Protein AF-A0A9R0SXD9-F1 (afdb_monomer)

Sequence (196 aa):
MTGTAKTEEKEFLKMFKMPVIEVPTNLPNIRVDLPIQAFATLRGKWQYVREEVEYMFQLGRPVLVGTTSVESSEYLSDLLKSRNIPHNVLNARPKYAAREAEIIAQAGRKHAITISTNMAGRGTDIILGGNPKMLAKEIVEDNVLPFLSHDTPDVETEGESTSHKGLSKIKLGPSSLALLAKAAIMEGEIHYYGVN

Structure (mmCIF, N/CA/C/O backbone):
data_AF-A0A9R0SXD9-F1
#
_entry.id   AF-A0A9R0SXD9-F1
#
loop_
_atom_site.group_PDB
_atom_site.id
_atom_site.type_symbol
_atom_site.label_atom_id
_atom_site.label_alt_id
_atom_site.label_comp_id
_atom_site.label_asym_id
_atom_site.label_entity_id
_atom_site.label_seq_id
_atom_site.pdbx_PDB_ins_code
_atom_site.Cartn_x
_atom_site.Cartn_y
_atom_site.Cartn_z
_atom_site.occupancy
_atom_site.B_iso_or_equiv
_atom_site.auth_seq_id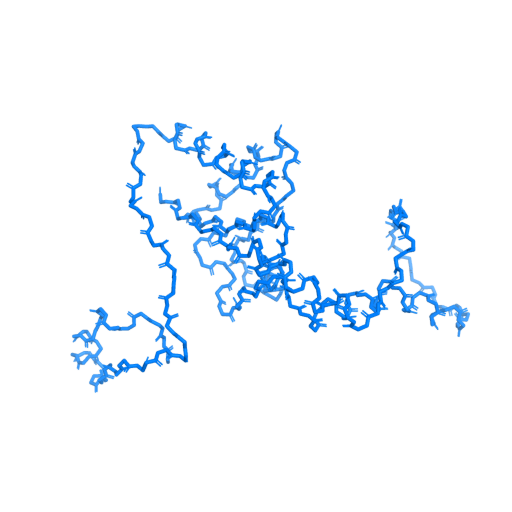
_atom_site.auth_comp_id
_atom_site.auth_asym_id
_atom_site.auth_atom_id
_atom_site.pdbx_PDB_model_num
ATOM 1 N N . MET A 1 1 ? 5.275 -21.720 -3.603 1.00 88.12 1 MET A N 1
ATOM 2 C CA . MET A 1 1 ? 4.155 -21.106 -4.356 1.00 88.12 1 MET A CA 1
ATOM 3 C C . MET A 1 1 ? 4.300 -19.589 -4.324 1.00 88.12 1 MET A C 1
ATOM 5 O O . MET A 1 1 ? 4.790 -19.078 -3.325 1.00 88.12 1 MET A O 1
ATOM 9 N N . THR A 1 2 ? 3.960 -18.885 -5.404 1.00 92.25 2 THR A N 1
ATOM 10 C CA . THR A 1 2 ? 4.023 -17.412 -5.506 1.00 92.25 2 THR A CA 1
ATOM 11 C C . THR A 1 2 ? 3.156 -16.939 -6.677 1.00 92.25 2 THR A C 1
ATOM 13 O O . THR A 1 2 ? 2.897 -17.728 -7.583 1.00 92.25 2 THR A O 1
ATOM 16 N N . GLY A 1 3 ? 2.729 -15.675 -6.669 1.00 91.88 3 GLY A N 1
ATOM 17 C CA . GLY A 1 3 ? 1.917 -15.080 -7.738 1.00 91.88 3 GLY A CA 1
ATOM 18 C C . GLY A 1 3 ? 2.711 -14.537 -8.933 1.00 91.88 3 GLY A C 1
ATOM 19 O O . GLY A 1 3 ? 2.116 -14.234 -9.956 1.00 91.88 3 GLY A O 1
ATOM 20 N N . THR A 1 4 ? 4.039 -14.401 -8.828 1.00 92.62 4 THR A N 1
ATOM 21 C CA . THR A 1 4 ? 4.853 -13.654 -9.813 1.00 92.62 4 THR A CA 1
ATOM 22 C C . THR A 1 4 ? 6.005 -14.450 -10.434 1.00 92.62 4 THR A C 1
ATOM 24 O O . THR A 1 4 ? 6.831 -13.882 -11.136 1.00 92.62 4 THR A O 1
ATOM 27 N N . ALA A 1 5 ? 6.085 -15.769 -10.227 1.00 93.62 5 ALA A N 1
ATOM 28 C CA . ALA A 1 5 ? 7.234 -16.568 -10.686 1.00 93.62 5 ALA A CA 1
ATOM 29 C C . ALA A 1 5 ? 7.394 -16.652 -12.212 1.00 93.62 5 ALA A C 1
ATOM 31 O O . ALA A 1 5 ? 8.454 -17.063 -12.679 1.00 93.62 5 ALA A O 1
ATOM 32 N N . LYS A 1 6 ? 6.361 -16.315 -12.995 1.00 92.75 6 LYS A N 1
ATOM 33 C CA . LYS A 1 6 ? 6.373 -16.540 -14.445 1.00 92.75 6 LYS A CA 1
ATOM 34 C C . LYS A 1 6 ? 7.428 -15.701 -15.173 1.00 92.75 6 LYS A C 1
ATOM 36 O O . LYS A 1 6 ? 7.985 -16.178 -16.157 1.00 92.75 6 LYS A O 1
ATOM 41 N N . THR A 1 7 ? 7.755 -14.506 -14.675 1.00 92.88 7 THR A N 1
ATOM 42 C CA . THR A 1 7 ? 8.814 -13.662 -15.259 1.00 92.88 7 THR A CA 1
ATOM 43 C C . THR A 1 7 ? 10.199 -14.293 -15.106 1.00 92.88 7 THR A C 1
ATOM 45 O O . THR A 1 7 ? 10.988 -14.273 -16.046 1.00 92.88 7 THR A O 1
ATOM 48 N N . GLU A 1 8 ? 10.449 -14.946 -13.968 1.00 93.88 8 GLU A N 1
ATOM 49 C CA . GLU A 1 8 ? 11.743 -15.546 -13.615 1.00 93.88 8 GLU A CA 1
ATOM 50 C C . GLU A 1 8 ? 11.846 -17.041 -13.965 1.00 93.88 8 GLU A C 1
ATOM 52 O O . GLU A 1 8 ? 12.760 -17.738 -13.520 1.00 93.88 8 GLU A O 1
ATOM 57 N N . GLU A 1 9 ? 10.928 -17.575 -14.777 1.00 94.38 9 GLU A N 1
ATOM 58 C CA . GLU A 1 9 ? 10.863 -19.005 -15.118 1.00 94.38 9 GLU A CA 1
ATOM 59 C C . GLU A 1 9 ? 12.196 -19.555 -15.647 1.00 94.38 9 GLU A C 1
ATOM 61 O O . GLU A 1 9 ? 12.614 -20.656 -15.280 1.00 94.38 9 GLU A O 1
ATOM 66 N N . LYS A 1 10 ? 12.898 -18.775 -16.477 1.00 95.38 10 LYS A N 1
ATOM 67 C CA . LYS A 1 10 ? 14.201 -19.169 -17.032 1.00 95.38 10 LYS A CA 1
ATOM 68 C C . LYS A 1 10 ? 15.255 -19.351 -15.942 1.00 95.38 10 LYS A C 1
ATOM 70 O O . LYS A 1 10 ? 16.059 -20.281 -16.031 1.00 95.38 10 LYS A O 1
ATOM 75 N N . GLU A 1 11 ? 15.259 -18.492 -14.926 1.00 95.81 11 GLU A N 1
ATOM 76 C CA . GLU A 1 11 ? 16.187 -18.597 -13.800 1.00 95.81 11 GLU A CA 1
ATOM 77 C C . GLU A 1 11 ? 15.842 -19.792 -12.914 1.00 95.81 11 GLU A C 1
ATOM 79 O O . GLU A 1 11 ? 16.729 -20.591 -12.595 1.00 95.81 11 GLU A O 1
ATOM 84 N N . PHE A 1 12 ? 14.553 -19.977 -12.606 1.00 95.56 12 PHE A N 1
ATOM 85 C CA . PHE A 1 12 ? 14.062 -21.135 -11.856 1.00 95.56 12 PHE A CA 1
ATOM 86 C C . PHE A 1 12 ? 14.449 -22.455 -12.523 1.00 95.56 12 PHE A C 1
ATOM 88 O O . PHE A 1 12 ? 14.974 -23.363 -11.870 1.00 95.56 12 PHE A O 1
ATOM 95 N N . LEU A 1 13 ? 14.278 -22.545 -13.840 1.00 95.50 13 LEU A N 1
ATOM 96 C CA . LEU A 1 13 ? 14.637 -23.739 -14.587 1.00 95.50 13 LEU A CA 1
ATOM 97 C C . LEU A 1 13 ? 16.156 -23.927 -14.673 1.00 95.50 13 LEU A C 1
ATOM 99 O O . LEU A 1 13 ? 16.646 -25.047 -14.541 1.00 95.50 13 LEU A O 1
ATOM 103 N N . LYS A 1 14 ? 16.930 -22.858 -14.883 1.00 96.06 14 LYS A N 1
ATOM 104 C CA . LYS A 1 14 ? 18.389 -22.954 -15.024 1.00 96.06 14 LYS A CA 1
ATOM 105 C C . LYS A 1 14 ? 19.055 -23.374 -13.717 1.00 96.06 14 LYS A C 1
ATOM 107 O O . LYS A 1 14 ? 19.820 -24.344 -13.731 1.00 96.06 14 LYS A O 1
ATOM 112 N N . MET A 1 15 ? 18.756 -22.653 -12.637 1.00 96.69 15 MET A N 1
ATOM 113 C CA . MET A 1 15 ? 19.427 -22.779 -11.341 1.00 96.69 15 MET A CA 1
ATOM 114 C C . MET A 1 15 ? 18.848 -23.914 -10.500 1.00 96.69 15 MET A C 1
ATOM 116 O O . MET A 1 15 ? 19.602 -24.696 -9.931 1.00 96.69 15 MET A O 1
ATOM 120 N N . PHE A 1 16 ? 17.520 -24.036 -10.461 1.00 96.06 16 PHE A N 1
ATOM 121 C CA . PHE A 1 16 ? 16.831 -24.948 -9.544 1.00 96.06 16 PHE A CA 1
ATOM 122 C C . PHE A 1 16 ? 16.186 -26.147 -10.242 1.00 96.06 16 PHE A C 1
ATOM 124 O O . PHE A 1 16 ? 15.616 -27.000 -9.569 1.00 96.06 16 PHE A O 1
ATOM 131 N N . LYS A 1 17 ? 16.257 -26.225 -11.581 1.00 95.88 17 LYS A N 1
ATOM 132 C CA . LYS A 1 17 ? 15.577 -27.260 -12.387 1.00 95.88 17 LYS A CA 1
ATOM 133 C C . LYS A 1 17 ? 14.075 -27.342 -12.091 1.00 95.88 17 LYS A C 1
ATOM 135 O O . LYS A 1 17 ? 13.462 -28.390 -12.268 1.00 95.88 17 LYS A O 1
ATOM 140 N N . MET A 1 18 ? 13.484 -26.228 -11.657 1.00 95.75 18 MET A N 1
ATOM 141 C CA . MET A 1 18 ? 12.072 -26.144 -11.308 1.00 95.75 18 MET A CA 1
ATOM 142 C C . MET A 1 18 ? 11.278 -25.516 -12.456 1.00 95.75 18 MET A C 1
ATOM 144 O O . MET A 1 18 ? 11.561 -24.372 -12.819 1.00 95.75 18 MET A O 1
ATOM 148 N N . PRO A 1 19 ? 10.276 -26.217 -13.014 1.00 94.25 19 PRO A N 1
ATOM 149 C CA . PRO A 1 19 ? 9.340 -25.609 -13.948 1.00 94.25 19 PRO A CA 1
ATOM 150 C C . PRO A 1 19 ? 8.374 -24.667 -13.213 1.00 94.25 19 PRO A C 1
ATOM 152 O O . PRO A 1 19 ? 7.988 -24.924 -12.070 1.00 94.25 19 PRO A O 1
ATOM 155 N N . VAL A 1 20 ? 7.950 -23.593 -13.886 1.00 96.38 20 VAL A N 1
ATOM 156 C CA . VAL A 1 20 ? 6.950 -22.649 -13.369 1.00 96.38 20 VAL A CA 1
ATOM 157 C C . VAL A 1 20 ? 5.640 -22.840 -14.125 1.00 96.38 20 VAL A C 1
ATOM 159 O O . VAL A 1 20 ? 5.526 -22.521 -15.307 1.00 96.38 20 VAL A O 1
ATOM 162 N N . ILE A 1 21 ? 4.633 -23.348 -13.421 1.00 95.12 21 ILE A N 1
ATOM 163 C CA . ILE A 1 21 ? 3.296 -23.576 -13.972 1.00 95.12 21 ILE A CA 1
ATOM 164 C C . ILE A 1 21 ? 2.379 -22.448 -13.502 1.00 95.12 21 ILE A C 1
ATOM 166 O O . ILE A 1 21 ? 2.277 -22.182 -12.304 1.00 95.12 21 ILE A O 1
ATOM 170 N N . GLU A 1 22 ? 1.715 -21.793 -14.451 1.00 94.69 22 GLU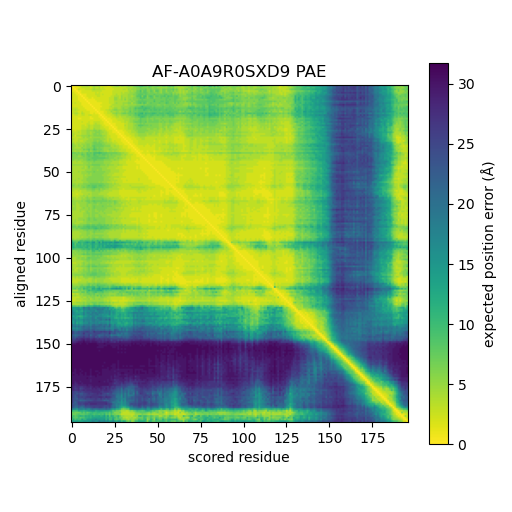 A N 1
ATOM 171 C CA . GLU A 1 22 ? 0.699 -20.783 -14.168 1.00 94.69 22 GLU A CA 1
ATOM 172 C C . GLU A 1 22 ? -0.643 -21.470 -13.898 1.00 94.69 22 GLU A C 1
ATOM 174 O O . GLU A 1 22 ? -1.150 -22.226 -14.727 1.00 94.69 22 GLU A O 1
ATOM 179 N N . VAL A 1 23 ? -1.198 -21.235 -12.710 1.00 95.56 23 VAL A N 1
ATOM 180 C CA . VAL A 1 23 ? -2.508 -21.756 -12.308 1.00 95.56 23 VAL A CA 1
ATOM 181 C C . VAL A 1 23 ? -3.547 -20.662 -12.569 1.00 95.56 23 VAL A C 1
ATOM 183 O O . VAL A 1 23 ? -3.340 -19.539 -12.102 1.00 95.56 23 VAL A O 1
ATOM 186 N N . PRO A 1 24 ? -4.651 -20.946 -13.287 1.00 94.50 24 PRO A N 1
ATOM 187 C CA . PRO A 1 24 ? -5.675 -19.943 -13.558 1.00 94.50 24 PRO A CA 1
ATOM 188 C C . PRO A 1 24 ? -6.325 -19.447 -12.262 1.00 94.50 24 PRO A C 1
ATOM 190 O O . PRO A 1 24 ? -6.450 -20.182 -11.280 1.00 94.50 24 PRO A O 1
ATOM 193 N N . THR A 1 25 ? -6.757 -18.188 -12.262 1.00 94.75 25 THR A N 1
ATOM 194 C CA . THR A 1 25 ? -7.439 -17.587 -11.114 1.00 94.75 25 THR A CA 1
ATOM 195 C C . THR A 1 25 ? -8.845 -18.162 -10.941 1.00 94.75 25 THR A C 1
ATOM 197 O O . THR A 1 25 ? -9.507 -18.540 -11.904 1.00 94.75 25 THR A O 1
ATOM 200 N N . ASN A 1 26 ? -9.333 -18.187 -9.697 1.00 95.44 26 ASN A N 1
ATOM 201 C CA . ASN A 1 26 ? -10.692 -18.649 -9.389 1.00 95.44 26 ASN A CA 1
ATOM 202 C C . ASN A 1 26 ? -11.783 -17.768 -10.032 1.00 95.44 26 ASN A C 1
ATOM 204 O O . ASN A 1 26 ? -12.865 -18.248 -10.351 1.00 95.44 26 ASN A O 1
ATOM 208 N N . LEU A 1 27 ? -11.499 -16.474 -10.212 1.00 93.50 27 LEU A N 1
ATOM 209 C CA . LEU A 1 27 ? -12.377 -15.503 -10.864 1.00 93.50 27 LEU A CA 1
ATOM 210 C C . LEU A 1 27 ? -11.587 -14.676 -11.889 1.00 93.50 27 LEU A C 1
ATOM 212 O O . LEU A 1 27 ? -10.374 -14.502 -11.709 1.00 93.50 27 LEU A O 1
ATOM 216 N N . PRO A 1 28 ? -12.246 -14.137 -12.933 1.00 93.88 28 PRO A N 1
ATOM 217 C CA . PRO A 1 28 ? -11.622 -13.188 -13.846 1.00 93.88 28 PRO A CA 1
ATOM 218 C C . PRO A 1 28 ? -11.090 -11.968 -13.092 1.00 93.88 28 PRO A C 1
ATOM 220 O O . PRO A 1 28 ? -11.775 -11.403 -12.239 1.00 93.88 28 PRO A O 1
ATOM 223 N N . ASN A 1 29 ? -9.868 -11.557 -13.416 1.00 91.38 29 ASN A N 1
ATOM 224 C CA . ASN A 1 29 ? -9.283 -10.355 -12.845 1.00 91.38 29 ASN A CA 1
ATOM 225 C C . ASN A 1 29 ? -9.903 -9.110 -13.500 1.00 91.38 29 ASN A C 1
ATOM 227 O O . ASN A 1 29 ? -9.836 -8.957 -14.717 1.00 91.38 29 ASN A O 1
ATOM 231 N N . ILE A 1 30 ? -10.484 -8.231 -12.683 1.00 93.06 30 ILE A N 1
ATOM 232 C CA . ILE A 1 30 ? -11.086 -6.955 -13.103 1.00 93.06 30 ILE A CA 1
ATOM 233 C C . ILE A 1 30 ? -10.267 -5.733 -12.651 1.00 93.06 30 ILE A C 1
ATOM 235 O O . ILE A 1 30 ? -10.731 -4.602 -12.774 1.00 93.06 30 ILE A O 1
ATOM 239 N N . ARG A 1 31 ? -9.066 -5.943 -12.093 1.00 92.62 31 ARG A N 1
ATOM 240 C CA . ARG A 1 31 ? -8.181 -4.866 -11.636 1.00 92.62 31 ARG A CA 1
ATOM 241 C C . ARG A 1 31 ? -7.751 -4.004 -12.820 1.00 92.62 31 ARG A C 1
ATOM 243 O O . ARG A 1 31 ? -7.246 -4.519 -13.815 1.00 92.62 31 ARG A O 1
ATOM 250 N N . VAL A 1 32 ? -7.903 -2.692 -12.669 1.00 90.75 32 VAL A N 1
ATOM 251 C CA . VAL A 1 32 ? -7.420 -1.704 -13.636 1.00 90.75 32 VAL A CA 1
ATOM 252 C C . VAL A 1 32 ? -6.048 -1.209 -13.194 1.00 90.75 32 VAL A C 1
ATOM 254 O O . VAL A 1 32 ? -5.929 -0.535 -12.173 1.00 90.75 32 VAL A O 1
ATOM 257 N N . ASP A 1 33 ? -5.019 -1.538 -13.971 1.00 89.94 33 ASP A N 1
ATOM 258 C CA . ASP A 1 33 ? -3.664 -1.029 -13.761 1.00 89.94 33 ASP A CA 1
ATOM 259 C C . ASP A 1 33 ? -3.500 0.305 -14.503 1.00 89.94 33 ASP A C 1
ATOM 261 O O . ASP A 1 33 ? -3.579 0.370 -15.732 1.00 89.94 33 ASP A O 1
ATOM 265 N N . LEU A 1 34 ? -3.308 1.385 -13.744 1.00 90.50 34 LEU A N 1
ATOM 266 C CA . LEU A 1 34 ? -3.122 2.728 -14.291 1.00 90.50 34 LEU A CA 1
ATOM 267 C C . LEU A 1 34 ? -1.669 2.948 -14.750 1.00 90.50 34 LEU A C 1
ATOM 269 O O . LEU A 1 34 ? -0.743 2.354 -14.189 1.00 90.50 34 LEU A O 1
ATOM 273 N N . PRO A 1 35 ? -1.439 3.811 -15.759 1.00 89.44 35 PRO A N 1
ATOM 274 C CA . PRO A 1 35 ? -0.092 4.121 -16.218 1.00 89.44 35 PRO A CA 1
ATOM 275 C C . PRO A 1 35 ? 0.729 4.828 -15.133 1.00 89.44 35 PRO A C 1
ATOM 277 O O . PRO A 1 35 ? 0.203 5.551 -14.286 1.00 89.44 35 PRO A O 1
ATOM 280 N N . ILE A 1 36 ? 2.050 4.653 -15.202 1.00 89.56 36 ILE A N 1
ATOM 281 C CA . ILE A 1 36 ? 2.994 5.308 -14.293 1.00 89.56 36 ILE A CA 1
ATOM 282 C C . ILE A 1 36 ? 2.929 6.825 -14.490 1.00 89.56 36 ILE A C 1
ATOM 284 O O . ILE A 1 36 ? 3.052 7.323 -15.610 1.00 89.56 36 ILE A O 1
ATOM 288 N N . GLN A 1 37 ? 2.808 7.557 -13.384 1.00 89.50 37 GLN A N 1
ATOM 289 C CA . GLN A 1 37 ? 2.895 9.014 -13.366 1.00 89.50 37 GLN A CA 1
ATOM 290 C C . GLN A 1 37 ? 4.287 9.453 -12.901 1.00 89.50 37 GLN A C 1
ATOM 292 O O . GLN A 1 37 ? 4.739 9.079 -11.817 1.00 89.50 37 GLN A O 1
ATOM 297 N N . ALA A 1 38 ? 4.971 10.252 -13.720 1.00 90.25 38 ALA A N 1
ATOM 298 C CA . ALA A 1 38 ? 6.293 10.789 -13.416 1.00 90.25 38 ALA A CA 1
ATOM 299 C C . ALA A 1 38 ? 6.207 12.281 -13.074 1.00 90.25 38 ALA A C 1
ATOM 301 O O . ALA A 1 38 ? 5.519 13.047 -13.746 1.00 90.25 38 ALA A O 1
ATOM 302 N N . PHE A 1 39 ? 6.946 12.702 -12.049 1.00 91.25 39 PHE A N 1
ATOM 303 C CA . PHE A 1 39 ? 6.945 14.078 -11.557 1.00 91.25 39 PHE A CA 1
ATOM 304 C C . PHE A 1 39 ? 8.346 14.673 -11.642 1.00 91.25 39 PHE A C 1
ATOM 306 O O . PHE A 1 39 ? 9.327 14.018 -11.297 1.00 91.25 39 PHE A O 1
ATOM 313 N N . ALA A 1 40 ? 8.435 15.944 -12.037 1.00 93.88 40 ALA A N 1
ATOM 314 C CA . ALA A 1 40 ? 9.712 16.649 -12.154 1.00 93.88 40 ALA A CA 1
ATOM 315 C C . ALA A 1 40 ? 10.429 16.834 -10.804 1.00 93.88 40 ALA A C 1
ATOM 317 O O . ALA A 1 40 ? 11.650 16.945 -10.759 1.00 93.88 40 ALA A O 1
ATOM 318 N N . THR A 1 41 ? 9.681 16.889 -9.696 1.00 95.56 41 THR A N 1
ATOM 319 C CA . THR A 1 41 ? 10.241 17.070 -8.351 1.00 95.56 41 THR A CA 1
ATOM 320 C C . THR A 1 41 ? 9.611 16.106 -7.355 1.00 95.56 41 THR A C 1
ATOM 322 O O . THR A 1 41 ? 8.420 15.799 -7.439 1.00 95.56 41 THR A O 1
ATOM 325 N N . LEU A 1 42 ? 10.392 15.691 -6.352 1.00 91.50 42 LEU A N 1
ATOM 326 C CA . LEU A 1 42 ? 9.894 14.868 -5.244 1.00 91.50 42 LEU A CA 1
ATOM 327 C C . LEU A 1 42 ? 8.783 15.575 -4.463 1.00 91.50 42 LEU A C 1
ATOM 329 O O . LEU A 1 42 ? 7.787 14.951 -4.116 1.00 91.50 42 LEU A O 1
ATOM 333 N N . ARG A 1 43 ? 8.914 16.889 -4.239 1.00 92.12 43 ARG A N 1
ATOM 334 C CA . ARG A 1 43 ? 7.873 17.681 -3.572 1.00 92.12 43 ARG A CA 1
ATOM 335 C C . ARG A 1 43 ? 6.554 17.642 -4.347 1.00 92.12 43 ARG A C 1
ATOM 337 O O . ARG A 1 43 ? 5.510 17.450 -3.740 1.00 92.12 43 ARG A O 1
ATOM 344 N N . GLY A 1 44 ? 6.608 17.795 -5.673 1.00 92.25 44 GLY A N 1
ATOM 345 C CA . GLY A 1 44 ? 5.428 17.694 -6.536 1.00 92.25 44 GLY A CA 1
ATOM 346 C C . GLY A 1 44 ? 4.781 16.310 -6.480 1.00 92.25 44 GLY A C 1
ATOM 347 O O . GLY A 1 44 ? 3.567 16.222 -6.335 1.00 92.25 44 GLY A O 1
ATOM 348 N N . LYS A 1 45 ? 5.596 15.244 -6.495 1.00 93.06 45 LYS A N 1
ATOM 349 C CA . LYS A 1 45 ? 5.131 13.856 -6.331 1.00 93.06 45 LYS A CA 1
ATOM 350 C C . LYS A 1 45 ? 4.342 13.677 -5.034 1.00 93.06 45 LYS A C 1
ATOM 352 O O . LYS A 1 45 ? 3.211 13.210 -5.061 1.00 93.06 45 LYS A O 1
ATOM 357 N N . TRP A 1 46 ? 4.920 14.072 -3.901 1.00 94.31 46 TRP A N 1
ATOM 358 C CA . TRP A 1 46 ? 4.286 13.886 -2.593 1.00 94.31 46 TRP A CA 1
ATOM 359 C C . TRP A 1 46 ? 3.039 14.742 -2.398 1.00 94.31 46 TRP A C 1
ATOM 361 O O . TRP A 1 46 ? 2.069 14.278 -1.805 1.00 94.31 46 TRP A O 1
ATOM 371 N N . GLN A 1 47 ? 3.045 15.965 -2.928 1.00 93.00 47 GLN A N 1
ATOM 372 C CA . GLN A 1 47 ? 1.874 16.831 -2.909 1.00 93.00 47 GLN A CA 1
ATOM 373 C C . GLN A 1 47 ? 0.708 16.206 -3.683 1.00 93.00 47 GLN A C 1
ATOM 375 O O . GLN A 1 47 ? -0.403 16.161 -3.156 1.00 93.00 47 GLN A O 1
ATOM 380 N N . TYR A 1 48 ? 0.983 15.675 -4.878 1.00 93.38 48 TYR A N 1
ATOM 381 C CA . TYR A 1 48 ? -0.007 14.979 -5.697 1.00 93.38 48 TYR A CA 1
ATOM 382 C C . TYR A 1 48 ? -0.533 13.718 -5.001 1.00 93.38 48 TYR A C 1
ATOM 384 O O . TYR A 1 48 ? -1.739 13.568 -4.842 1.00 93.38 48 TYR A O 1
ATOM 392 N N . VAL A 1 49 ? 0.359 12.851 -4.499 1.00 94.00 49 VAL A N 1
ATOM 393 C CA . VAL A 1 49 ? -0.032 11.635 -3.757 1.00 94.00 49 VAL A CA 1
ATOM 394 C C . VAL A 1 49 ? -0.931 11.982 -2.571 1.00 94.00 49 VAL A C 1
ATOM 396 O O . VAL A 1 49 ? -1.946 11.332 -2.352 1.00 94.00 49 VAL A O 1
ATOM 399 N N . ARG A 1 50 ? -0.588 13.025 -1.812 1.00 94.38 50 ARG A N 1
ATOM 400 C CA . ARG A 1 50 ? -1.389 13.488 -0.676 1.00 94.38 50 ARG A CA 1
ATOM 401 C C . ARG A 1 50 ? -2.781 13.965 -1.105 1.00 94.38 50 ARG A C 1
ATOM 403 O O . ARG A 1 50 ? -3.750 13.609 -0.448 1.00 94.38 50 ARG A O 1
ATOM 410 N N . GLU A 1 51 ? -2.881 14.767 -2.166 1.00 94.00 51 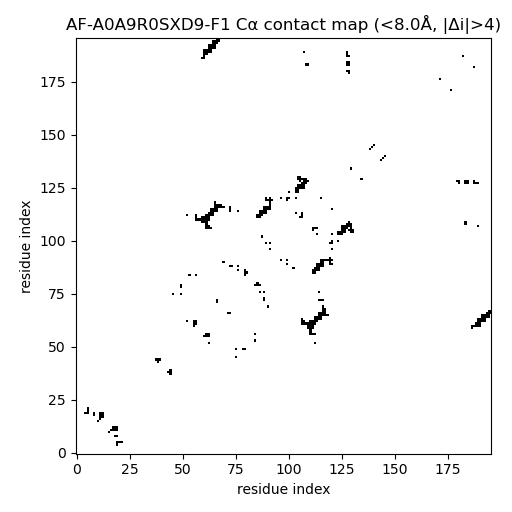GLU A N 1
ATOM 411 C CA . GLU A 1 51 ? -4.166 15.265 -2.695 1.00 94.00 51 GLU A CA 1
ATOM 412 C C . GLU A 1 51 ? -5.060 14.126 -3.182 1.00 94.00 51 GLU A C 1
ATOM 414 O O . GLU A 1 51 ? -6.255 14.099 -2.897 1.00 94.00 51 GLU A O 1
ATOM 419 N N . GLU A 1 52 ? -4.463 13.148 -3.846 1.00 93.19 52 GLU A N 1
ATOM 420 C CA . GLU A 1 52 ? -5.165 11.978 -4.347 1.00 93.19 52 GLU A CA 1
ATOM 421 C C . GLU A 1 52 ? -5.663 11.079 -3.201 1.00 93.19 52 GLU A C 1
ATOM 423 O O . GLU A 1 52 ? -6.811 10.635 -3.196 1.00 93.19 52 GLU A O 1
ATOM 428 N N . VAL A 1 53 ? -4.834 10.865 -2.172 1.00 93.94 53 VAL A N 1
ATOM 429 C CA . VAL A 1 53 ? -5.240 10.157 -0.946 1.00 93.94 53 VAL A CA 1
ATOM 430 C C . VAL A 1 53 ? -6.371 10.903 -0.232 1.00 93.94 53 VAL A C 1
ATOM 432 O O . VAL A 1 53 ? -7.326 10.269 0.207 1.00 93.94 53 VAL A O 1
ATOM 435 N N . GLU A 1 54 ? -6.297 12.234 -0.136 1.00 94.25 54 GLU A N 1
ATOM 436 C CA . GLU A 1 54 ? -7.346 13.078 0.455 1.00 94.25 54 GLU A CA 1
ATOM 437 C C . GLU A 1 54 ? -8.668 12.946 -0.314 1.00 94.25 54 GLU A C 1
ATOM 439 O O . GLU A 1 54 ? -9.717 12.742 0.298 1.00 94.25 54 GLU A O 1
ATOM 444 N N . TYR A 1 55 ? -8.619 12.974 -1.646 1.00 93.19 55 TYR A N 1
ATOM 445 C CA . TYR A 1 55 ? -9.789 12.781 -2.499 1.00 93.19 55 TYR A CA 1
ATOM 446 C C . TYR A 1 55 ? -10.418 11.391 -2.314 1.00 93.19 55 TYR A C 1
ATOM 448 O O . TYR A 1 55 ? -11.620 11.274 -2.067 1.00 93.19 55 TYR A O 1
ATOM 456 N N . MET A 1 56 ? -9.610 10.328 -2.353 1.00 92.19 56 MET A N 1
ATOM 457 C CA . MET A 1 56 ? -10.091 8.954 -2.158 1.00 92.19 56 MET A CA 1
ATOM 458 C C . MET A 1 56 ? -10.660 8.736 -0.755 1.00 92.19 56 MET A C 1
ATOM 460 O O . MET A 1 56 ? -11.695 8.083 -0.605 1.00 92.19 56 MET A O 1
ATOM 464 N N . PHE A 1 57 ? -10.029 9.332 0.259 1.00 91.81 57 PHE A N 1
ATOM 465 C CA . PHE A 1 57 ? -10.528 9.319 1.627 1.00 91.81 57 PHE A CA 1
ATOM 466 C C . PHE A 1 57 ? -11.902 9.989 1.723 1.00 91.81 57 PHE A C 1
ATOM 468 O O . PHE A 1 57 ? -12.804 9.411 2.319 1.00 91.81 57 PHE A O 1
ATOM 475 N N . GLN A 1 58 ? -12.106 11.151 1.094 1.00 92.25 58 GLN A N 1
ATOM 476 C CA . GLN A 1 58 ? -13.408 11.836 1.074 1.00 92.25 58 GLN A CA 1
ATOM 477 C C . GLN A 1 58 ? -14.502 11.025 0.364 1.00 92.25 58 GLN A C 1
ATOM 479 O O . GLN A 1 58 ? -15.660 11.064 0.776 1.00 92.25 58 GLN A O 1
ATOM 484 N N . LEU A 1 59 ? -14.141 10.254 -0.666 1.00 90.62 59 LEU A N 1
ATOM 485 C CA . LEU A 1 59 ? -15.045 9.294 -1.309 1.00 90.62 59 LEU A CA 1
ATOM 486 C C . LEU A 1 59 ? -15.317 8.049 -0.443 1.00 90.62 59 LEU A C 1
ATOM 488 O O . LEU A 1 59 ? -16.232 7.280 -0.732 1.00 90.62 59 LEU A O 1
ATOM 492 N N . GLY A 1 60 ? -14.526 7.831 0.608 1.00 87.88 60 GLY A N 1
ATOM 493 C CA . GLY A 1 60 ? -14.590 6.662 1.477 1.00 87.88 60 GLY A CA 1
ATOM 494 C C . GLY A 1 60 ? -13.864 5.429 0.941 1.00 87.88 60 GLY A C 1
ATOM 495 O O . GLY A 1 60 ? -13.983 4.356 1.534 1.00 87.88 60 GLY A O 1
ATOM 496 N N . ARG A 1 61 ? -13.089 5.543 -0.139 1.00 90.00 61 ARG A N 1
ATOM 497 C CA . ARG A 1 61 ? -12.391 4.397 -0.737 1.00 90.00 61 ARG A CA 1
ATOM 498 C C . ARG A 1 61 ? -11.157 4.020 0.095 1.00 90.00 61 ARG A C 1
ATOM 500 O O . ARG A 1 61 ? -10.409 4.915 0.492 1.00 90.00 61 ARG A O 1
ATOM 507 N N . PRO A 1 62 ? -10.924 2.724 0.378 1.00 93.50 62 PRO A N 1
ATOM 508 C CA . PRO A 1 62 ? -9.703 2.287 1.040 1.00 93.50 62 PRO A CA 1
ATOM 509 C C . PRO A 1 62 ? -8.480 2.500 0.143 1.00 93.50 62 PRO A C 1
ATOM 511 O O . PRO A 1 62 ? -8.532 2.242 -1.063 1.00 93.50 62 PRO A O 1
ATOM 514 N N . VAL A 1 63 ? -7.366 2.929 0.737 1.00 94.56 63 VAL A N 1
ATOM 515 C CA . VAL A 1 63 ? -6.115 3.198 0.018 1.00 94.56 63 VAL A CA 1
ATOM 516 C C . VAL A 1 63 ? -4.935 2.512 0.697 1.00 94.56 63 VAL A C 1
ATOM 518 O O . VAL A 1 63 ? -4.724 2.659 1.903 1.00 94.56 63 VAL A O 1
ATOM 521 N N . LEU A 1 64 ? -4.126 1.812 -0.100 1.00 95.12 64 LEU A N 1
ATOM 522 C CA . LEU A 1 64 ? -2.821 1.291 0.297 1.00 95.12 64 LEU A CA 1
ATOM 523 C C . LEU A 1 64 ? -1.718 2.026 -0.475 1.00 95.12 64 LEU A C 1
ATOM 525 O O . LEU A 1 64 ? -1.658 1.949 -1.701 1.00 95.12 64 LEU A O 1
ATOM 529 N N . VAL A 1 65 ? -0.824 2.704 0.241 1.00 95.19 65 VAL A N 1
ATOM 530 C CA . VAL A 1 65 ? 0.339 3.389 -0.335 1.00 95.19 65 VAL A CA 1
ATOM 531 C C . VAL A 1 65 ? 1.604 2.603 -0.009 1.00 95.19 65 VAL A C 1
ATOM 533 O O . VAL A 1 65 ? 1.971 2.472 1.154 1.00 95.19 65 VAL A O 1
ATOM 536 N N . GLY A 1 66 ? 2.274 2.075 -1.026 1.00 94.44 66 GLY A N 1
ATOM 537 C CA . GLY A 1 66 ? 3.588 1.453 -0.926 1.00 94.44 66 GLY A CA 1
ATOM 538 C C . GLY A 1 66 ? 4.702 2.489 -1.055 1.00 94.44 66 GLY A C 1
ATOM 539 O O . GLY A 1 66 ? 4.717 3.250 -2.017 1.00 94.44 66 GLY A O 1
ATOM 540 N N . THR A 1 67 ? 5.646 2.507 -0.123 1.00 93.50 67 THR A N 1
ATOM 541 C CA . THR A 1 67 ? 6.868 3.329 -0.184 1.00 93.50 67 THR A CA 1
ATOM 542 C C . THR A 1 67 ? 8.104 2.431 -0.153 1.00 93.50 67 THR A C 1
ATOM 544 O O . THR A 1 67 ? 8.026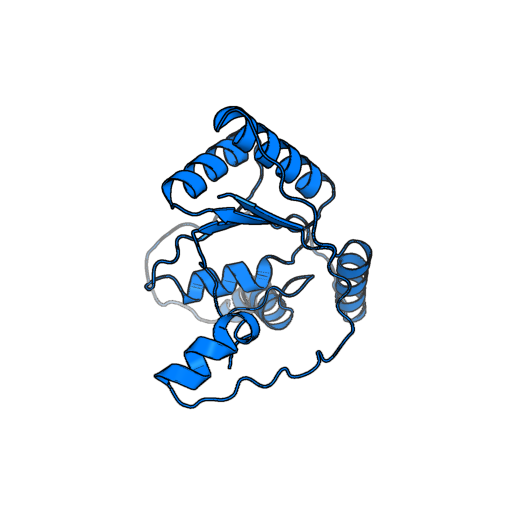 1.271 0.241 1.00 93.50 67 THR A O 1
ATOM 547 N N . THR A 1 68 ? 9.270 2.946 -0.533 1.00 90.88 68 THR A N 1
ATOM 548 C CA . THR A 1 68 ? 10.535 2.183 -0.517 1.00 90.88 68 THR A CA 1
ATOM 549 C C . THR A 1 68 ? 11.321 2.319 0.794 1.00 90.88 68 THR A C 1
ATOM 551 O O . THR A 1 68 ? 12.119 1.448 1.147 1.00 90.88 68 THR A O 1
ATOM 554 N N . SER A 1 69 ? 11.105 3.398 1.553 1.00 91.44 69 SER A N 1
ATOM 555 C CA . SER A 1 69 ? 11.834 3.683 2.793 1.00 91.44 69 SER A CA 1
ATOM 556 C C . SER A 1 69 ? 10.913 4.130 3.926 1.00 91.44 69 SER A C 1
ATOM 558 O O . SER A 1 69 ? 9.869 4.739 3.696 1.00 91.44 69 SER A O 1
ATOM 560 N N . VAL A 1 70 ? 11.332 3.857 5.168 1.00 91.75 70 VAL A N 1
ATOM 561 C CA . VAL A 1 70 ? 10.605 4.282 6.379 1.00 91.75 70 VAL A CA 1
ATOM 562 C C . VAL A 1 70 ? 10.509 5.807 6.434 1.00 91.75 70 VAL A C 1
ATOM 564 O O . VAL A 1 70 ? 9.462 6.346 6.758 1.00 91.75 70 VAL A O 1
ATOM 567 N N . GLU A 1 71 ? 11.568 6.511 6.038 1.00 92.69 71 GLU A N 1
ATOM 568 C CA . GLU A 1 71 ? 11.599 7.978 5.966 1.00 92.69 71 GLU A CA 1
ATOM 569 C C . GLU A 1 71 ? 10.512 8.532 5.038 1.00 92.69 71 GLU A C 1
ATOM 571 O O . GLU A 1 71 ? 9.828 9.493 5.382 1.00 92.69 71 GLU A O 1
ATOM 576 N N . SER A 1 72 ? 10.312 7.893 3.881 1.00 93.06 72 SER A N 1
ATOM 577 C CA . SER A 1 72 ? 9.256 8.267 2.936 1.00 93.06 72 SER A CA 1
ATOM 578 C C . SER A 1 72 ? 7.863 8.008 3.514 1.00 93.06 72 SER A C 1
ATOM 580 O O . SER A 1 72 ? 6.955 8.815 3.312 1.00 93.06 72 SER A O 1
ATOM 582 N N . SER A 1 73 ? 7.695 6.905 4.252 1.00 93.81 73 SER A N 1
ATOM 583 C CA . SER A 1 73 ? 6.446 6.588 4.952 1.00 93.81 73 SER A CA 1
ATOM 584 C C . SER A 1 73 ? 6.109 7.614 6.023 1.00 93.81 73 SER A C 1
ATOM 586 O O . SER A 1 73 ? 4.981 8.098 6.054 1.00 93.81 73 SER A O 1
ATOM 588 N N . GLU A 1 74 ? 7.077 7.970 6.870 1.00 94.31 74 GLU A N 1
ATOM 589 C CA . GLU A 1 74 ? 6.898 8.970 7.927 1.00 94.31 74 GLU A CA 1
ATOM 590 C C . GLU A 1 74 ? 6.610 10.352 7.333 1.00 94.31 74 GLU A C 1
ATOM 592 O O . GLU A 1 74 ? 5.673 11.019 7.768 1.00 94.31 74 GLU A O 1
ATOM 597 N N . TYR A 1 75 ? 7.327 10.735 6.269 1.00 94.94 75 TYR A N 1
ATOM 598 C CA . TYR A 1 75 ? 7.087 11.991 5.557 1.00 94.94 75 TYR A CA 1
ATOM 599 C C . TYR A 1 75 ? 5.657 12.085 5.011 1.00 94.94 75 TYR A C 1
ATOM 601 O O . TYR A 1 75 ? 4.975 13.090 5.219 1.00 94.94 75 TYR A O 1
ATOM 609 N N . LEU A 1 76 ? 5.172 11.032 4.342 1.00 95.19 76 LEU A N 1
ATOM 610 C CA . LEU A 1 76 ? 3.783 10.984 3.886 1.00 95.19 76 LEU A CA 1
ATOM 611 C C . LEU A 1 76 ? 2.807 11.002 5.068 1.00 95.19 76 LEU A C 1
ATOM 613 O O . LEU A 1 76 ? 1.796 11.701 5.009 1.00 95.19 76 LEU A O 1
ATOM 617 N N . SER A 1 77 ? 3.114 10.276 6.143 1.00 96.38 77 SER A N 1
ATOM 618 C CA . SER A 1 77 ? 2.311 10.276 7.366 1.00 96.38 77 SER A CA 1
ATOM 619 C C . SER A 1 77 ? 2.142 11.696 7.911 1.00 96.38 77 SER A C 1
ATOM 621 O O . SER A 1 77 ? 1.021 12.128 8.171 1.00 96.38 77 SER A O 1
ATOM 623 N N . ASP A 1 78 ? 3.214 12.483 7.980 1.00 96.81 78 ASP A N 1
ATOM 624 C CA . ASP A 1 78 ? 3.157 13.858 8.480 1.00 96.81 78 ASP A CA 1
ATOM 625 C C . ASP A 1 78 ? 2.355 14.784 7.555 1.00 96.81 78 ASP A C 1
ATOM 627 O O . ASP A 1 78 ? 1.563 15.608 8.029 1.00 96.81 78 ASP A O 1
ATOM 631 N N . LEU A 1 79 ? 2.464 14.598 6.234 1.00 95.06 79 LEU A N 1
ATOM 632 C CA . LEU A 1 79 ? 1.615 15.300 5.268 1.00 95.06 79 LEU A CA 1
ATOM 633 C C . LEU A 1 79 ? 0.128 14.983 5.476 1.00 95.06 79 LEU A C 1
ATOM 635 O O . LEU A 1 79 ? -0.698 15.897 5.416 1.00 95.06 79 LEU A O 1
ATOM 639 N N . LEU A 1 80 ? -0.224 13.728 5.758 1.00 95.88 80 LEU A N 1
ATOM 640 C CA . LEU A 1 80 ? -1.606 13.321 6.027 1.00 95.88 80 LEU A CA 1
ATOM 641 C C . LEU A 1 80 ? -2.102 13.798 7.402 1.00 95.88 80 LEU A C 1
ATOM 643 O O . LEU A 1 80 ? -3.240 14.263 7.505 1.00 95.88 80 LEU A O 1
ATOM 647 N N . LYS A 1 81 ? -1.250 13.779 8.441 1.00 96.44 81 LYS A N 1
ATOM 648 C CA . LYS A 1 81 ? -1.565 14.350 9.768 1.00 96.44 81 LYS A CA 1
ATOM 649 C C . LYS A 1 81 ? -1.898 15.833 9.662 1.00 96.44 81 LYS A C 1
ATOM 651 O O . LYS A 1 81 ? -2.867 16.275 10.269 1.00 96.44 81 LYS A O 1
ATOM 656 N N . SER A 1 82 ? -1.163 16.587 8.837 1.00 94.75 82 SER A N 1
ATOM 657 C CA . SER A 1 82 ? -1.431 18.018 8.613 1.00 94.75 82 SER A CA 1
ATOM 658 C C . SER A 1 82 ? -2.831 18.301 8.044 1.00 94.75 82 SER A C 1
ATOM 660 O O . SER A 1 82 ? -3.341 19.414 8.170 1.00 94.75 82 SER A O 1
ATOM 662 N N . ARG A 1 83 ? -3.464 17.291 7.432 1.00 92.62 83 ARG A N 1
ATOM 663 C CA . ARG A 1 83 ? -4.822 17.334 6.875 1.00 92.62 83 ARG A CA 1
ATOM 664 C C . ARG A 1 83 ? -5.858 16.588 7.712 1.00 92.62 83 ARG A C 1
ATOM 666 O O . ARG A 1 83 ? -6.999 16.477 7.285 1.00 92.62 83 ARG A O 1
ATOM 673 N N . ASN A 1 84 ? -5.492 16.130 8.910 1.00 94.69 84 ASN A N 1
ATOM 674 C CA . ASN A 1 84 ? -6.351 15.341 9.796 1.00 94.69 84 ASN A CA 1
ATOM 675 C C . ASN A 1 84 ? -6.900 14.059 9.143 1.00 94.69 84 ASN A C 1
ATOM 677 O O . ASN A 1 84 ? -8.013 13.633 9.452 1.00 94.69 84 ASN A O 1
ATOM 681 N N . ILE A 1 85 ? -6.126 13.429 8.253 1.00 94.62 85 ILE A N 1
ATOM 682 C CA . ILE A 1 85 ? -6.505 12.155 7.633 1.00 94.62 85 ILE A CA 1
ATOM 683 C C . ILE A 1 85 ? -5.971 11.010 8.509 1.00 94.62 85 ILE A C 1
ATOM 685 O O . ILE A 1 85 ? -4.748 10.863 8.626 1.00 94.62 85 ILE A O 1
ATOM 689 N N . PRO A 1 86 ? -6.839 10.192 9.134 1.00 95.06 86 PRO A N 1
ATOM 690 C CA . PRO A 1 86 ? -6.410 9.038 9.912 1.00 95.06 86 PRO A CA 1
ATOM 691 C C . PRO A 1 86 ? -5.800 7.979 8.990 1.00 95.06 86 PRO A C 1
ATOM 693 O O . PRO A 1 86 ? -6.370 7.627 7.959 1.00 95.06 86 PRO A O 1
ATOM 696 N N . HIS A 1 87 ? -4.633 7.468 9.364 1.00 95.75 87 HIS A N 1
ATOM 697 C CA . HIS A 1 87 ? -3.909 6.469 8.587 1.00 95.75 87 HIS A CA 1
ATOM 698 C C . HIS A 1 87 ? -3.058 5.585 9.497 1.00 95.75 87 HIS A C 1
ATOM 700 O O . HIS A 1 87 ? -2.715 5.968 10.616 1.00 95.75 87 HIS A O 1
ATOM 706 N N . ASN A 1 88 ? -2.688 4.414 8.987 1.00 94.88 88 ASN A N 1
ATOM 707 C CA . ASN A 1 88 ? -1.768 3.491 9.642 1.00 94.88 88 ASN A CA 1
ATOM 708 C C . ASN A 1 88 ? -0.450 3.417 8.872 1.00 94.88 88 ASN A C 1
ATOM 710 O O . ASN A 1 88 ? -0.461 3.418 7.644 1.00 94.88 88 ASN A O 1
ATOM 714 N N . VAL A 1 89 ? 0.672 3.304 9.583 1.00 94.75 89 VAL A N 1
ATOM 715 C CA . VAL A 1 89 ? 2.003 3.131 8.984 1.00 94.75 89 VAL A CA 1
ATOM 716 C C . VAL A 1 89 ? 2.566 1.773 9.380 1.00 94.75 89 VAL A C 1
ATOM 718 O O . VAL A 1 89 ? 2.585 1.420 10.559 1.00 94.75 89 VAL A O 1
ATOM 721 N N . LEU A 1 90 ? 3.037 1.019 8.389 1.00 93.81 90 LEU A N 1
ATOM 722 C CA . LEU A 1 90 ? 3.643 -0.295 8.552 1.00 93.81 90 LEU A CA 1
ATOM 723 C C . LEU A 1 90 ? 5.110 -0.227 8.134 1.00 93.81 90 LEU A C 1
ATOM 725 O O . LEU A 1 90 ? 5.450 0.190 7.021 1.00 93.81 90 LEU A O 1
ATOM 729 N N . ASN A 1 91 ? 5.982 -0.653 9.041 1.00 89.00 91 ASN A N 1
ATOM 730 C CA . ASN A 1 91 ? 7.425 -0.444 8.943 1.00 89.00 91 ASN A CA 1
ATOM 731 C C . ASN A 1 91 ? 8.199 -1.764 8.793 1.00 89.00 91 ASN A C 1
ATOM 733 O O . ASN A 1 91 ? 9.422 -1.769 8.933 1.00 89.00 91 ASN A O 1
ATOM 737 N N . ALA A 1 92 ? 7.505 -2.875 8.510 1.00 82.31 92 ALA A N 1
ATOM 738 C CA . ALA A 1 92 ? 8.076 -4.197 8.242 1.00 82.31 92 ALA A CA 1
ATOM 739 C C . ALA A 1 92 ? 9.002 -4.709 9.361 1.00 82.31 92 ALA A C 1
ATOM 741 O O . ALA A 1 92 ? 9.958 -5.449 9.113 1.00 82.31 92 ALA A O 1
ATOM 742 N N . ARG A 1 93 ? 8.748 -4.313 10.616 1.00 82.38 93 ARG A N 1
ATOM 743 C CA . ARG A 1 93 ? 9.565 -4.751 11.756 1.00 82.38 93 ARG A CA 1
ATOM 744 C C . ARG A 1 93 ? 9.104 -6.147 12.196 1.00 82.38 93 ARG A C 1
ATOM 746 O O . ARG A 1 93 ? 7.959 -6.268 12.628 1.00 82.38 93 ARG A O 1
ATOM 753 N N . PRO A 1 94 ? 9.974 -7.180 12.215 1.00 76.50 94 PRO A N 1
ATOM 754 C CA . PRO A 1 94 ? 9.565 -8.558 12.522 1.00 76.50 94 PRO A CA 1
ATOM 755 C C . PRO A 1 94 ? 8.831 -8.713 13.859 1.00 76.50 94 PRO A C 1
ATOM 757 O O . PRO A 1 94 ? 7.865 -9.462 13.955 1.00 76.50 94 PRO A O 1
ATOM 760 N N . LYS A 1 95 ? 9.239 -7.943 14.880 1.00 82.81 95 LYS A N 1
ATOM 761 C CA . LYS A 1 95 ? 8.596 -7.923 16.205 1.00 82.81 95 LYS A CA 1
ATOM 762 C C . LYS A 1 95 ? 7.108 -7.545 16.148 1.00 82.81 95 LYS A C 1
ATOM 764 O O . LYS A 1 95 ? 6.345 -7.975 17.005 1.00 82.81 95 LYS A O 1
ATOM 769 N N . TYR A 1 96 ? 6.700 -6.744 15.166 1.00 84.44 96 TYR A N 1
ATOM 770 C CA . TYR A 1 96 ? 5.334 -6.241 15.031 1.00 84.44 96 TYR A CA 1
ATOM 771 C C . TYR A 1 96 ? 4.546 -6.928 13.917 1.00 84.44 96 TYR A C 1
ATOM 773 O O . TYR A 1 96 ? 3.415 -6.532 13.672 1.00 84.44 96 TYR A O 1
ATOM 781 N N . ALA A 1 97 ? 5.084 -7.978 13.286 1.00 84.38 97 ALA A N 1
ATOM 782 C CA . ALA A 1 97 ? 4.454 -8.634 12.140 1.00 84.38 97 ALA A CA 1
ATOM 783 C C . ALA A 1 97 ? 3.009 -9.090 12.415 1.00 84.38 97 ALA A C 1
ATOM 785 O O . ALA A 1 97 ? 2.146 -8.910 11.564 1.00 84.38 97 ALA A O 1
ATOM 786 N N . ALA A 1 98 ? 2.723 -9.615 13.614 1.00 86.50 98 ALA A N 1
ATOM 787 C CA . ALA A 1 98 ? 1.365 -10.007 13.999 1.00 86.50 98 ALA A CA 1
ATOM 788 C C . ALA A 1 98 ? 0.408 -8.803 14.044 1.00 86.50 98 ALA A C 1
ATOM 790 O O . ALA A 1 98 ? -0.666 -8.843 13.456 1.00 86.50 98 ALA A O 1
ATOM 791 N N . ARG A 1 99 ? 0.834 -7.698 14.664 1.00 87.81 99 ARG A N 1
ATOM 792 C CA . ARG A 1 99 ? 0.043 -6.463 14.742 1.00 87.81 99 ARG A CA 1
ATOM 793 C C . ARG A 1 99 ? -0.119 -5.794 13.375 1.00 87.81 99 ARG A C 1
ATOM 795 O O . ARG A 1 99 ? -1.191 -5.299 13.051 1.00 87.81 99 ARG A O 1
ATOM 802 N N . GLU A 1 100 ? 0.932 -5.784 12.557 1.00 89.81 100 GLU A N 1
ATOM 803 C CA . GLU A 1 100 ? 0.872 -5.266 11.185 1.00 89.81 100 GLU A CA 1
ATOM 804 C C . GLU A 1 100 ? -0.100 -6.093 10.326 1.00 89.81 100 GLU A C 1
ATOM 806 O O . GLU A 1 100 ? -0.858 -5.522 9.543 1.00 89.81 100 GLU A O 1
ATOM 811 N N . ALA A 1 101 ? -0.141 -7.417 10.516 1.00 87.62 101 ALA A N 1
ATOM 812 C CA . ALA A 1 101 ? -1.110 -8.292 9.860 1.00 87.62 101 ALA A CA 1
ATOM 813 C C . ALA A 1 101 ? -2.555 -7.964 10.269 1.00 87.62 101 ALA A C 1
ATOM 815 O O . ALA A 1 101 ? -3.433 -7.891 9.412 1.00 87.62 101 ALA A O 1
ATOM 816 N N . GLU A 1 102 ? -2.815 -7.698 11.551 1.00 88.00 102 GLU A N 1
ATOM 817 C CA . GLU A 1 102 ? -4.147 -7.283 12.014 1.00 88.00 102 GLU A CA 1
ATOM 818 C C . GLU A 1 102 ? -4.606 -5.982 11.344 1.00 88.00 102 GLU A C 1
ATOM 820 O O . GLU A 1 102 ? -5.747 -5.893 10.886 1.00 88.00 102 GLU A O 1
ATOM 825 N N . ILE A 1 103 ? -3.703 -5.005 11.216 1.00 89.88 103 ILE A N 1
ATOM 826 C CA . ILE A 1 103 ? -3.979 -3.738 10.529 1.00 89.88 103 ILE A CA 1
ATOM 827 C C . ILE A 1 103 ? -4.281 -3.981 9.044 1.00 89.88 103 ILE A C 1
ATOM 829 O O . ILE A 1 103 ? -5.276 -3.477 8.522 1.00 89.88 103 ILE A O 1
ATOM 833 N N . ILE A 1 104 ? -3.460 -4.786 8.364 1.00 91.00 104 ILE A N 1
ATOM 834 C CA . ILE A 1 104 ? -3.621 -5.101 6.936 1.00 91.00 104 ILE A CA 1
ATOM 835 C C . ILE A 1 104 ? -4.931 -5.830 6.657 1.00 91.00 104 ILE A C 1
ATOM 837 O O . ILE A 1 104 ? -5.637 -5.483 5.711 1.00 91.00 104 ILE A O 1
ATOM 841 N N . ALA A 1 105 ? -5.319 -6.775 7.513 1.00 88.88 105 ALA A N 1
ATOM 842 C CA . ALA A 1 105 ? -6.589 -7.484 7.386 1.00 88.88 105 ALA A CA 1
ATOM 843 C C . ALA A 1 105 ? -7.813 -6.545 7.449 1.00 88.88 105 ALA A C 1
ATOM 845 O O . ALA A 1 105 ? -8.897 -6.911 6.989 1.00 88.88 105 ALA A O 1
ATOM 846 N N . GLN A 1 106 ? -7.654 -5.340 8.010 1.00 87.38 106 GLN A N 1
ATOM 847 C CA . GLN A 1 106 ? -8.689 -4.304 8.084 1.00 87.38 106 GLN A CA 1
ATOM 848 C C . GLN A 1 106 ? -8.482 -3.148 7.095 1.00 87.38 106 GLN A C 1
ATOM 850 O O . GLN A 1 106 ? -9.326 -2.253 7.028 1.00 87.38 106 GLN A O 1
ATOM 855 N N . ALA A 1 107 ? -7.424 -3.170 6.279 1.00 91.38 107 ALA A N 1
ATOM 856 C CA . ALA A 1 107 ? -7.107 -2.093 5.340 1.00 91.38 107 ALA A CA 1
ATOM 857 C C . ALA A 1 107 ? -8.150 -1.921 4.218 1.00 91.38 107 ALA A C 1
ATOM 859 O O . ALA A 1 107 ? -8.173 -0.891 3.557 1.00 91.38 107 ALA A O 1
ATOM 860 N N . GLY A 1 108 ? -9.036 -2.902 4.012 1.00 90.06 108 GLY A N 1
ATOM 861 C CA . GLY A 1 108 ? -10.135 -2.831 3.044 1.00 90.06 108 GLY A CA 1
ATOM 862 C C . GLY A 1 108 ? -11.418 -2.175 3.570 1.00 90.06 108 GLY A C 1
ATOM 863 O O . GLY A 1 108 ? -12.433 -2.211 2.875 1.00 90.06 108 GLY A O 1
ATOM 864 N N . ARG A 1 109 ? -11.427 -1.626 4.796 1.00 88.75 109 ARG A N 1
ATOM 865 C CA . ARG A 1 109 ? -12.588 -0.911 5.361 1.00 88.75 109 ARG A CA 1
ATOM 866 C C . ARG A 1 109 ? -12.764 0.470 4.706 1.00 88.75 109 ARG A C 1
ATOM 868 O O . ARG A 1 109 ? -11.800 1.102 4.284 1.00 88.75 109 ARG A O 1
ATOM 875 N N . LYS A 1 110 ? -14.004 0.972 4.670 1.00 87.75 110 LYS A N 1
ATOM 876 C CA . LYS A 1 110 ? -14.310 2.330 4.183 1.00 87.75 110 LYS A CA 1
ATOM 877 C C . LYS A 1 110 ? -13.465 3.364 4.945 1.00 87.75 110 LYS A C 1
ATOM 879 O O . LYS A 1 110 ? -13.371 3.272 6.168 1.00 87.75 110 LYS A O 1
ATOM 884 N N . HIS A 1 111 ? -12.890 4.337 4.240 1.00 90.50 111 HIS A N 1
ATOM 885 C CA . HIS A 1 111 ? -11.978 5.365 4.775 1.00 90.50 111 HIS A CA 1
ATOM 886 C C . HIS A 1 111 ? -10.640 4.848 5.344 1.00 90.50 111 HIS A C 1
ATOM 888 O O . HIS A 1 111 ? -9.912 5.615 5.974 1.00 90.50 111 HIS A O 1
ATOM 894 N N . ALA A 1 112 ? -10.286 3.573 5.158 1.00 93.31 112 ALA A N 1
ATOM 895 C CA . ALA A 1 112 ? -9.015 3.055 5.655 1.00 93.31 112 ALA A CA 1
ATOM 896 C C . ALA A 1 112 ? -7.849 3.501 4.761 1.00 93.31 112 ALA A C 1
ATOM 898 O O . ALA A 1 112 ? -7.799 3.163 3.580 1.00 93.31 112 ALA A O 1
ATOM 899 N N . ILE A 1 113 ? -6.883 4.214 5.344 1.00 95.69 113 ILE A N 1
ATOM 900 C CA . ILE A 1 113 ? -5.634 4.598 4.679 1.00 95.69 113 ILE A CA 1
ATOM 901 C C . ILE A 1 113 ? -4.478 3.858 5.345 1.00 95.69 113 ILE A C 1
ATOM 903 O O . ILE A 1 113 ? -4.265 3.967 6.554 1.00 95.69 113 ILE A O 1
ATOM 907 N N . THR A 1 114 ? -3.725 3.095 4.560 1.00 95.56 114 THR A N 1
ATOM 908 C CA . THR A 1 114 ? -2.581 2.315 5.045 1.00 95.56 114 THR A CA 1
ATOM 909 C C . THR A 1 114 ? -1.340 2.656 4.233 1.00 95.56 114 THR A C 1
ATOM 911 O O . THR A 1 114 ? -1.357 2.592 3.008 1.00 95.56 114 THR A O 1
ATOM 914 N N . ILE A 1 115 ? -0.254 3.003 4.912 1.00 95.75 115 ILE A N 1
ATOM 915 C CA . ILE A 1 115 ? 1.066 3.237 4.331 1.00 95.75 115 ILE A CA 1
ATOM 916 C C . ILE A 1 115 ? 1.929 2.023 4.665 1.00 95.75 115 ILE A C 1
ATOM 918 O O . ILE A 1 115 ? 2.082 1.663 5.830 1.00 95.75 115 ILE A O 1
ATOM 922 N N . SER A 1 116 ? 2.488 1.384 3.647 1.00 94.31 116 SER A N 1
ATOM 923 C CA . SER A 1 116 ? 3.309 0.186 3.767 1.00 94.31 116 SER A CA 1
ATOM 924 C C . SER A 1 116 ? 4.703 0.440 3.217 1.00 94.31 116 SER A C 1
ATOM 926 O O . SER A 1 116 ? 4.876 0.703 2.029 1.00 94.31 116 SER A O 1
ATOM 928 N N . THR A 1 117 ? 5.709 0.274 4.069 1.00 92.44 117 THR A N 1
ATOM 929 C CA . THR A 1 117 ? 7.107 0.338 3.646 1.00 92.44 117 THR A CA 1
ATOM 930 C C . THR A 1 117 ? 7.537 -0.996 3.030 1.00 92.44 117 THR A C 1
ATOM 932 O O . THR A 1 117 ? 7.450 -2.046 3.670 1.00 92.44 117 THR A O 1
ATOM 935 N N . ASN A 1 118 ? 8.046 -0.962 1.800 1.00 86.06 118 ASN A N 1
ATOM 936 C CA . ASN A 1 118 ? 8.460 -2.095 0.975 1.00 86.06 118 ASN A CA 1
ATOM 937 C C . ASN A 1 118 ? 7.349 -3.136 0.778 1.00 86.06 118 ASN A C 1
ATOM 939 O O . ASN A 1 118 ? 6.524 -3.035 -0.123 1.00 86.06 118 ASN A O 1
ATOM 943 N N . MET A 1 119 ? 7.344 -4.153 1.635 1.00 77.62 119 MET A N 1
ATOM 944 C CA . MET A 1 119 ? 6.392 -5.263 1.640 1.00 77.62 119 MET A CA 1
ATOM 945 C C . MET A 1 119 ? 5.918 -5.551 3.071 1.00 77.62 119 MET A C 1
ATOM 947 O O . MET A 1 119 ? 5.735 -6.710 3.452 1.00 77.62 119 MET A O 1
ATOM 951 N N . ALA A 1 120 ? 5.776 -4.514 3.900 1.00 87.12 120 ALA A N 1
ATOM 952 C CA . ALA A 1 120 ? 5.122 -4.659 5.193 1.00 87.12 120 ALA A CA 1
ATOM 953 C C . ALA A 1 120 ? 3.711 -5.243 4.993 1.00 87.12 120 ALA A C 1
ATOM 955 O O . ALA A 1 120 ? 3.027 -4.927 4.021 1.00 87.12 120 ALA A O 1
ATOM 956 N N . GLY A 1 121 ? 3.296 -6.160 5.866 1.00 82.50 121 GLY A N 1
ATOM 957 C CA . GLY A 1 121 ? 2.020 -6.861 5.686 1.00 82.50 121 GLY A CA 1
ATOM 958 C C . GLY A 1 121 ? 2.022 -8.022 4.688 1.00 82.50 121 GLY A C 1
ATOM 959 O O . GLY A 1 121 ? 0.969 -8.614 4.441 1.00 82.50 121 GLY A O 1
ATOM 960 N N . ARG A 1 122 ? 3.177 -8.390 4.115 1.00 87.00 122 ARG A N 1
ATOM 961 C CA . ARG A 1 122 ? 3.278 -9.548 3.215 1.00 87.00 122 ARG A CA 1
ATOM 962 C C . ARG A 1 122 ? 2.727 -10.815 3.873 1.00 87.00 122 ARG A C 1
ATOM 964 O O . ARG A 1 122 ? 3.097 -11.160 4.990 1.00 87.00 122 ARG A O 1
ATOM 971 N N . GLY A 1 123 ? 1.911 -11.549 3.118 1.00 86.25 123 GLY A N 1
ATOM 972 C CA . GLY A 1 123 ? 1.308 -12.806 3.565 1.00 86.25 123 GLY A CA 1
ATOM 973 C C . GLY A 1 123 ? -0.030 -12.639 4.284 1.00 86.25 123 GLY A C 1
ATOM 974 O O . GLY A 1 123 ? -0.594 -13.642 4.705 1.00 86.25 123 GLY A O 1
ATOM 975 N N . THR A 1 124 ? -0.543 -11.410 4.400 1.00 88.00 124 THR A N 1
ATOM 976 C CA . THR A 1 124 ? -1.903 -11.141 4.880 1.00 88.00 124 THR A CA 1
ATOM 977 C C . THR A 1 124 ? -2.740 -10.541 3.758 1.00 88.00 124 THR A C 1
ATOM 979 O O . THR A 1 124 ? -2.349 -9.539 3.162 1.00 88.00 124 THR A O 1
ATOM 982 N N . ASP A 1 125 ? -3.890 -11.148 3.473 1.00 89.25 125 ASP A N 1
ATOM 983 C CA . ASP A 1 125 ? -4.797 -10.667 2.432 1.00 89.25 125 ASP A CA 1
ATOM 984 C C . ASP A 1 125 ? -5.604 -9.455 2.912 1.00 89.25 125 ASP A C 1
ATOM 986 O O . ASP A 1 125 ? -6.125 -9.432 4.032 1.00 89.25 125 ASP A O 1
ATOM 990 N N . ILE A 1 126 ? -5.761 -8.464 2.032 1.00 89.94 126 ILE A N 1
ATOM 991 C CA . ILE A 1 126 ? -6.652 -7.328 2.270 1.00 89.94 126 ILE A CA 1
ATOM 992 C C . ILE A 1 126 ? -8.041 -7.691 1.759 1.00 89.94 126 ILE A C 1
ATOM 994 O O . ILE A 1 126 ? -8.272 -7.796 0.555 1.00 89.94 126 ILE A O 1
ATOM 998 N N . ILE A 1 127 ? -8.976 -7.872 2.688 1.00 86.56 127 ILE A N 1
ATOM 999 C CA . ILE A 1 127 ? -10.367 -8.206 2.381 1.00 86.56 127 ILE A CA 1
ATOM 1000 C C . ILE A 1 127 ? -11.179 -6.909 2.338 1.00 86.56 127 ILE A C 1
ATOM 1002 O O . ILE A 1 127 ? -11.189 -6.145 3.306 1.00 86.56 127 ILE A O 1
ATOM 1006 N N . LEU A 1 128 ? -11.869 -6.652 1.222 1.00 86.56 128 LEU A N 1
ATOM 1007 C CA . LEU A 1 128 ? -12.774 -5.504 1.091 1.00 86.56 128 LEU A CA 1
ATOM 1008 C C . LEU A 1 128 ? -13.913 -5.597 2.115 1.00 86.56 128 LEU A C 1
ATOM 1010 O O . LEU A 1 128 ? -14.509 -6.657 2.299 1.00 86.56 128 LEU A O 1
ATOM 1014 N N . GLY A 1 129 ? -14.197 -4.488 2.800 1.00 80.00 129 GLY A N 1
ATOM 1015 C CA . GLY A 1 129 ? -15.102 -4.456 3.955 1.00 80.00 129 GLY A CA 1
ATOM 1016 C C . GLY A 1 129 ? -14.453 -4.885 5.281 1.00 80.00 129 GLY A C 1
ATOM 1017 O O . GLY A 1 129 ? -15.092 -4.783 6.326 1.00 80.00 129 GLY A O 1
ATOM 1018 N N . GLY A 1 130 ? -13.180 -5.297 5.262 1.00 75.31 130 GLY A N 1
ATOM 1019 C CA . GLY A 1 130 ? -12.445 -5.811 6.417 1.00 75.31 130 GLY A CA 1
ATOM 1020 C C . GLY A 1 130 ? -12.691 -7.299 6.677 1.00 75.31 130 GLY A C 1
ATOM 1021 O O . GLY A 1 130 ? -13.540 -7.939 6.057 1.00 75.31 130 GLY A O 1
ATOM 1022 N N . ASN A 1 131 ? -11.935 -7.876 7.613 1.00 75.62 131 ASN A N 1
ATOM 1023 C CA . ASN A 1 131 ? -12.095 -9.283 7.979 1.00 75.62 131 ASN A CA 1
ATOM 1024 C C . ASN A 1 131 ? -13.276 -9.464 8.961 1.00 75.62 131 ASN A C 1
ATOM 1026 O O . ASN A 1 131 ? -13.177 -9.008 10.107 1.00 75.62 131 ASN A O 1
ATOM 1030 N N . PRO A 1 132 ? -14.361 -10.171 8.574 1.00 70.75 132 PRO A N 1
ATOM 1031 C CA . PRO A 1 132 ? -15.575 -10.285 9.383 1.00 70.75 132 PRO A CA 1
ATOM 1032 C C . PRO A 1 132 ? -15.375 -11.084 10.675 1.00 70.75 132 PRO A C 1
ATOM 1034 O O . PRO A 1 132 ? -16.027 -10.787 11.672 1.00 70.75 132 PRO A O 1
ATOM 1037 N N . LYS A 1 133 ? -14.461 -12.067 10.701 1.00 73.88 133 LYS A N 1
ATOM 1038 C CA . LYS A 1 133 ? -14.156 -12.827 11.929 1.00 73.88 133 LYS A CA 1
ATOM 1039 C C . LYS A 1 133 ? -13.472 -11.946 12.967 1.00 73.88 133 LYS A C 1
ATOM 1041 O O . LYS A 1 133 ? -13.821 -11.994 14.141 1.00 73.88 133 LYS A O 1
ATOM 1046 N N . MET A 1 134 ? -12.518 -11.137 12.517 1.00 68.81 134 MET A N 1
ATOM 1047 C CA . MET A 1 134 ? -11.816 -10.185 13.378 1.00 68.81 134 MET A CA 1
ATOM 1048 C C . MET A 1 134 ? -12.761 -9.086 13.865 1.00 68.81 134 MET A C 1
ATOM 1050 O O . MET A 1 134 ? -12.743 -8.765 15.042 1.00 68.81 134 MET A O 1
ATOM 1054 N N . LEU A 1 135 ? -13.645 -8.581 12.998 1.00 69.81 135 LEU A N 1
ATOM 1055 C CA . LEU A 1 135 ? -14.653 -7.586 13.373 1.00 69.81 135 LEU A CA 1
ATOM 1056 C C . LEU A 1 135 ? -15.660 -8.141 14.395 1.00 69.81 135 LEU A C 1
ATOM 1058 O O . LEU A 1 135 ? -16.019 -7.452 15.342 1.00 69.81 135 LEU A O 1
ATOM 1062 N N . ALA A 1 136 ? -16.086 -9.399 14.249 1.00 74.81 136 ALA A N 1
ATOM 1063 C CA . ALA A 1 136 ? -16.935 -10.053 15.243 1.00 74.81 136 ALA A CA 1
ATOM 1064 C C . ALA A 1 136 ? -16.226 -10.195 16.598 1.00 74.81 136 ALA A C 1
ATOM 1066 O O . ALA A 1 136 ? -16.838 -9.940 17.630 1.00 74.81 136 ALA A O 1
ATOM 1067 N N . LYS A 1 137 ? -14.941 -10.569 16.594 1.00 76.62 137 LYS A N 1
ATOM 1068 C CA . LYS A 1 137 ? -14.125 -10.652 17.809 1.00 76.62 137 LYS A CA 1
ATOM 1069 C C . LYS A 1 137 ? -13.989 -9.284 18.492 1.00 76.62 137 LYS A C 1
ATOM 1071 O O . LYS A 1 137 ? -14.291 -9.191 19.672 1.00 76.62 137 LYS A O 1
ATOM 1076 N N . GLU A 1 138 ? -13.638 -8.247 17.733 1.00 72.69 138 GLU A N 1
ATOM 1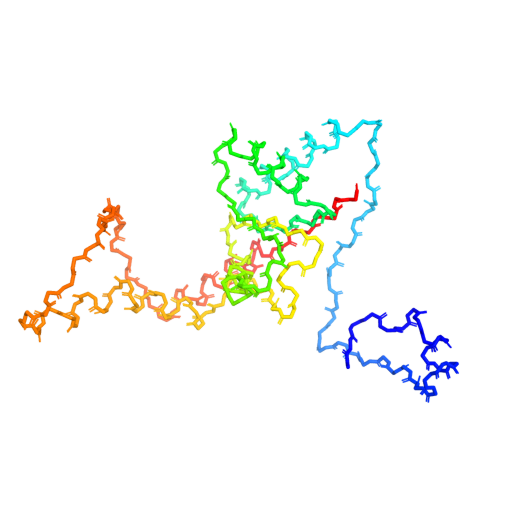077 C CA . GLU A 1 138 ? -13.519 -6.852 18.193 1.00 72.69 138 GLU A CA 1
ATOM 1078 C C . GLU A 1 138 ? -14.835 -6.364 18.830 1.00 72.69 138 GLU A C 1
ATOM 1080 O O . GLU A 1 138 ? -14.849 -5.900 19.963 1.00 72.69 138 GLU A O 1
ATOM 1085 N N . ILE A 1 139 ? -15.982 -6.585 18.172 1.00 75.50 139 ILE A N 1
ATOM 1086 C CA . ILE A 1 139 ? -17.302 -6.218 18.717 1.00 75.50 139 ILE A CA 1
ATOM 1087 C C . ILE A 1 139 ? -17.612 -6.957 20.024 1.00 75.50 139 ILE A C 1
ATOM 1089 O O . ILE A 1 139 ? -18.186 -6.358 20.935 1.00 75.50 139 ILE A O 1
ATOM 1093 N N . VAL A 1 140 ? -17.284 -8.249 20.116 1.00 80.38 140 VAL A N 1
ATOM 1094 C CA . VAL A 1 140 ? -17.498 -9.052 21.331 1.00 80.38 140 VAL A CA 1
ATOM 1095 C C . VAL A 1 140 ? -16.590 -8.571 22.467 1.00 80.38 140 VAL A C 1
ATOM 1097 O O . VAL A 1 140 ? -17.054 -8.441 23.599 1.00 80.38 140 VAL A O 1
ATOM 1100 N N . GLU A 1 141 ? -15.331 -8.257 22.171 1.00 77.75 141 GLU A N 1
ATOM 1101 C CA . GLU A 1 141 ? -14.376 -7.701 23.133 1.00 77.75 141 GLU A CA 1
ATOM 1102 C C . GLU A 1 141 ? -14.805 -6.321 23.638 1.00 77.75 141 GLU A C 1
ATOM 1104 O O . GLU A 1 141 ? -14.816 -6.102 24.845 1.00 77.75 141 GLU A O 1
ATOM 1109 N N . ASP A 1 142 ? -15.273 -5.438 22.761 1.00 76.25 142 ASP A N 1
ATOM 1110 C CA . ASP A 1 142 ? -15.657 -4.077 23.146 1.00 76.25 142 ASP A CA 1
ATOM 1111 C C . ASP A 1 142 ? -17.030 -3.998 23.835 1.00 76.25 142 ASP A C 1
ATOM 1113 O O . ASP A 1 142 ? -17.255 -3.132 24.679 1.00 76.25 142 ASP A O 1
ATOM 1117 N N . ASN A 1 143 ? -17.980 -4.872 23.471 1.00 74.75 143 ASN A N 1
ATOM 1118 C CA . ASN A 1 143 ? -19.385 -4.738 23.889 1.00 74.75 143 ASN A CA 1
ATOM 1119 C C . ASN A 1 143 ? -19.907 -5.858 24.780 1.00 74.75 143 ASN A C 1
ATOM 1121 O O . ASN A 1 143 ? -20.992 -5.701 25.326 1.00 74.75 143 ASN A O 1
ATOM 1125 N N . VAL A 1 144 ? -19.230 -7.002 24.881 1.00 71.38 144 VAL A N 1
ATOM 1126 C CA . VAL A 1 144 ? -19.749 -8.163 25.626 1.00 71.38 144 VAL A CA 1
ATOM 1127 C C . VAL A 1 144 ? -18.848 -8.482 26.808 1.00 71.38 144 VAL A C 1
ATOM 1129 O O . VAL A 1 144 ? -19.351 -8.678 27.911 1.00 71.38 144 VAL A O 1
ATOM 1132 N N . LEU A 1 145 ? -17.528 -8.465 26.617 1.00 65.12 145 LEU A N 1
ATOM 1133 C CA . LEU A 1 145 ? -16.572 -8.732 27.692 1.00 65.12 145 LEU A CA 1
ATOM 1134 C C . LEU A 1 145 ? -16.716 -7.785 28.897 1.00 65.12 145 LEU A C 1
ATOM 1136 O O . LEU A 1 145 ? -16.791 -8.315 30.002 1.00 65.12 145 LEU A O 1
ATOM 1140 N N . PRO A 1 146 ? -16.898 -6.457 28.732 1.00 68.50 146 PRO A N 1
ATOM 1141 C CA . PRO A 1 146 ? -17.132 -5.551 29.859 1.00 68.50 146 PRO A CA 1
ATOM 1142 C C . PRO A 1 146 ? -18.404 -5.866 30.659 1.00 68.50 146 PRO A C 1
ATOM 1144 O O . PRO A 1 146 ? -18.479 -5.566 31.846 1.00 68.50 146 PRO A O 1
ATOM 1147 N N . PHE A 1 147 ? -19.412 -6.479 30.026 1.00 65.25 147 PHE A N 1
ATOM 1148 C CA . PHE A 1 147 ? -20.648 -6.890 30.698 1.00 65.25 147 PHE A CA 1
ATOM 1149 C C . PHE A 1 147 ? -20.521 -8.257 31.377 1.00 65.25 147 PHE A C 1
ATOM 1151 O O . PHE A 1 147 ? -21.193 -8.498 32.373 1.00 65.25 147 PHE A O 1
ATOM 1158 N N . LEU A 1 148 ? -19.673 -9.147 30.851 1.00 63.69 148 LEU A N 1
ATOM 1159 C CA . LEU A 1 148 ? -19.412 -10.469 31.431 1.00 63.69 148 LEU A CA 1
ATOM 1160 C C . LEU A 1 148 ? -18.389 -10.420 32.573 1.00 63.69 148 LEU A C 1
ATOM 1162 O O . LEU A 1 148 ? -18.432 -11.265 33.460 1.00 63.69 148 LEU A O 1
ATOM 1166 N N . SER A 1 149 ? -17.486 -9.437 32.570 1.00 62.16 149 SER A N 1
ATOM 1167 C CA . SER A 1 149 ? -16.475 -9.242 33.615 1.00 62.16 149 SER A CA 1
ATOM 1168 C C . SER A 1 149 ? -16.987 -8.474 34.839 1.00 62.16 149 SER A C 1
ATOM 1170 O O . SER A 1 149 ? -16.202 -8.191 35.738 1.00 62.16 149 SER A O 1
ATOM 1172 N N . HIS A 1 150 ? -18.275 -8.114 34.892 1.00 55.47 150 HIS A N 1
ATOM 1173 C CA . HIS A 1 150 ? -18.846 -7.393 36.035 1.00 55.47 150 HIS A CA 1
ATOM 1174 C C . HIS A 1 150 ? -19.191 -8.266 37.250 1.00 55.47 150 HIS A C 1
ATOM 1176 O O . HIS A 1 150 ? -19.547 -7.705 38.280 1.00 55.47 150 HIS A O 1
ATOM 1182 N N . ASP A 1 151 ? -18.979 -9.585 37.188 1.00 48.50 151 ASP A N 1
ATOM 1183 C CA . ASP A 1 151 ? -19.147 -10.488 38.334 1.00 48.50 151 ASP A CA 1
ATOM 1184 C C . ASP A 1 151 ? -17.860 -11.272 38.653 1.00 48.50 151 ASP A C 1
ATOM 1186 O O . ASP A 1 151 ? -17.845 -12.499 38.642 1.00 48.50 151 ASP A O 1
ATOM 1190 N N . THR A 1 152 ? -16.769 -10.578 38.988 1.00 39.00 152 THR A N 1
ATOM 1191 C CA . THR A 1 152 ? -15.752 -11.126 39.907 1.00 39.00 152 THR A CA 1
ATOM 1192 C C . THR A 1 152 ? -15.158 -9.999 40.756 1.00 39.00 152 THR A C 1
ATOM 1194 O O . THR A 1 152 ? -14.559 -9.090 40.178 1.00 39.00 152 THR A O 1
ATOM 1197 N N . PRO A 1 153 ? -15.297 -10.024 42.096 1.00 37.78 153 PRO A N 1
ATOM 1198 C CA . PRO A 1 153 ? -14.591 -9.088 42.960 1.00 37.78 153 PRO A CA 1
ATOM 1199 C C . PRO A 1 153 ? -13.084 -9.405 42.983 1.00 37.78 153 PRO A C 1
ATOM 1201 O O . PRO A 1 153 ? -12.690 -10.565 43.086 1.00 37.78 153 PRO A O 1
ATOM 1204 N N . ASP A 1 154 ? -12.299 -8.333 42.875 1.00 42.94 154 ASP A N 1
ATOM 1205 C CA . ASP A 1 154 ? -10.894 -8.115 43.248 1.00 42.94 154 ASP A CA 1
ATOM 1206 C C . ASP A 1 154 ? -9.807 -9.106 42.792 1.00 42.94 154 ASP A C 1
ATOM 1208 O O . ASP A 1 154 ? -9.511 -10.101 43.452 1.00 42.94 154 ASP A O 1
ATOM 1212 N N . VAL A 1 155 ? -9.059 -8.702 41.756 1.00 38.88 155 VAL A N 1
ATOM 1213 C CA . VAL A 1 155 ? -7.598 -8.887 41.714 1.00 38.88 155 VAL A CA 1
ATOM 1214 C C . VAL A 1 155 ? -6.966 -7.573 41.249 1.00 38.88 155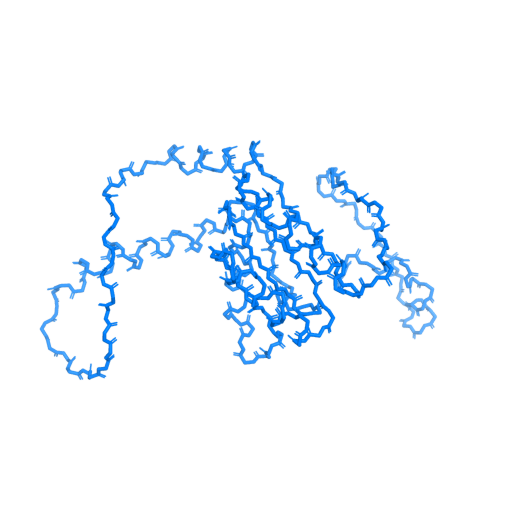 VAL A C 1
ATOM 1216 O O . VAL A 1 155 ? -7.187 -7.122 40.127 1.00 38.88 155 VAL A O 1
ATOM 1219 N N . GLU A 1 156 ? -6.203 -6.947 42.142 1.00 41.25 156 GLU A N 1
ATOM 1220 C CA . GLU A 1 156 ? -5.422 -5.737 41.888 1.00 41.25 156 GLU A CA 1
ATOM 1221 C C . GLU A 1 156 ? -4.358 -5.985 40.808 1.00 41.25 156 GLU A C 1
ATOM 1223 O O . GLU A 1 156 ? -3.460 -6.803 40.991 1.00 41.25 156 GLU A O 1
ATOM 1228 N N . THR A 1 157 ? -4.400 -5.214 39.721 1.00 34.41 157 THR A N 1
ATOM 1229 C CA . THR A 1 157 ? -3.196 -4.847 38.961 1.00 34.41 157 THR A CA 1
ATOM 1230 C C . THR A 1 157 ? -3.359 -3.428 38.430 1.00 34.41 157 THR A C 1
ATOM 1232 O O . THR A 1 157 ? -4.278 -3.140 37.665 1.00 34.41 157 THR A O 1
ATOM 1235 N N . GLU A 1 158 ? -2.473 -2.545 38.886 1.00 29.12 158 GLU A N 1
ATOM 1236 C CA . GLU A 1 158 ? -2.355 -1.141 38.495 1.00 29.12 158 GLU A CA 1
ATOM 1237 C C . GLU A 1 158 ? -2.018 -0.975 36.999 1.00 29.12 158 GLU A C 1
ATOM 1239 O O . GLU A 1 158 ? -1.179 -1.706 36.472 1.00 29.12 158 GLU A O 1
ATOM 1244 N N . GLY A 1 159 ? -2.592 0.048 36.345 1.00 30.72 159 GLY A N 1
ATOM 1245 C CA . GLY A 1 159 ? -1.974 0.672 35.164 1.00 30.72 159 GLY A CA 1
ATOM 1246 C C . GLY A 1 159 ? -2.888 1.055 33.988 1.00 30.72 159 GLY A C 1
ATOM 1247 O O . GLY A 1 159 ? -3.101 0.259 33.086 1.00 30.72 159 GLY A O 1
ATOM 1248 N N . GLU A 1 160 ? -3.279 2.337 33.966 1.00 29.84 160 GLU A N 1
ATOM 1249 C CA . GLU A 1 160 ? -3.462 3.217 32.785 1.00 29.84 160 GLU A CA 1
ATOM 1250 C C . GLU A 1 160 ? -4.787 3.239 31.968 1.00 29.84 160 GLU A C 1
ATOM 1252 O O . GLU A 1 160 ? -5.004 2.534 30.988 1.00 29.84 160 GLU A O 1
ATOM 1257 N N . SER A 1 161 ? -5.638 4.195 32.383 1.00 28.81 161 SER A N 1
ATOM 1258 C CA . SER A 1 161 ? -6.441 5.180 31.617 1.00 28.81 161 SER A CA 1
ATOM 1259 C C . SER A 1 161 ? -7.138 4.791 30.295 1.00 28.81 161 SER A C 1
ATOM 1261 O O . SER A 1 161 ? -6.693 5.078 29.184 1.00 28.81 161 SER A O 1
ATOM 1263 N N . THR A 1 162 ? -8.390 4.346 30.425 1.00 27.61 162 THR A N 1
ATOM 1264 C CA . THR A 1 162 ? -9.386 4.287 29.343 1.00 27.61 162 THR A CA 1
ATOM 1265 C C . THR A 1 162 ? -9.942 5.674 28.983 1.00 27.61 162 THR A C 1
ATOM 1267 O O . THR A 1 162 ? -10.615 6.328 29.781 1.00 27.61 162 THR A O 1
ATOM 1270 N N . SER A 1 163 ? -9.715 6.113 27.742 1.00 31.97 163 SER A N 1
ATOM 1271 C CA . SER A 1 163 ? -10.356 7.290 27.139 1.00 31.97 163 SER A CA 1
ATOM 1272 C C . SER A 1 163 ? -11.775 6.931 26.666 1.00 31.97 163 SER A C 1
ATOM 1274 O O . SER A 1 163 ? -11.947 6.236 25.663 1.00 31.97 163 SER A O 1
ATOM 1276 N N . HIS A 1 164 ? -12.801 7.434 27.354 1.00 33.00 164 HIS A N 1
ATOM 1277 C CA . HIS A 1 164 ? -14.198 7.300 26.940 1.00 33.00 164 HIS A CA 1
ATOM 1278 C C . HIS A 1 164 ? -14.523 8.185 25.722 1.00 33.00 164 HIS A C 1
ATOM 1280 O O . HIS A 1 164 ? -14.554 9.411 25.821 1.00 33.00 164 HIS A O 1
ATOM 1286 N N . LYS A 1 165 ? -14.881 7.569 24.590 1.00 33.94 165 LYS A N 1
ATOM 1287 C CA . LYS A 1 165 ? -15.735 8.193 23.565 1.00 33.94 165 LYS A CA 1
ATOM 1288 C C . LYS A 1 165 ? -16.902 7.260 23.270 1.00 33.94 165 LYS A C 1
ATOM 1290 O O . LYS A 1 165 ? -16.757 6.264 22.573 1.00 33.94 165 LYS A O 1
ATOM 1295 N N . GLY A 1 166 ? -18.058 7.586 23.843 1.00 34.28 166 GLY A N 1
ATOM 1296 C CA . GLY A 1 166 ? -19.307 6.890 23.568 1.00 34.28 166 GLY A CA 1
ATOM 1297 C C . GLY A 1 166 ? -19.741 7.101 22.120 1.00 34.28 166 GLY A C 1
ATOM 1298 O O . GLY A 1 166 ? -19.818 8.236 21.649 1.00 34.28 166 GLY A O 1
ATOM 1299 N N . LEU A 1 167 ? -20.063 6.007 21.433 1.00 32.62 167 LEU A N 1
ATOM 1300 C CA . LEU A 1 167 ? -20.835 6.029 20.198 1.00 32.62 167 LEU A CA 1
ATOM 1301 C C . LEU A 1 167 ? -22.149 5.276 20.412 1.00 32.62 167 LEU A C 1
ATOM 1303 O O . LEU A 1 167 ? -22.227 4.260 21.099 1.00 32.62 167 LEU A O 1
ATOM 1307 N N . SER A 1 168 ? -23.205 5.874 19.872 1.00 32.78 168 SER A N 1
ATOM 1308 C CA . SER A 1 168 ? -24.611 5.535 20.060 1.00 32.78 168 SER A CA 1
ATOM 1309 C C . SER A 1 168 ? -24.956 4.102 19.650 1.00 32.78 168 SER A C 1
ATOM 1311 O O . SER A 1 168 ? -24.509 3.627 18.611 1.00 32.78 168 SER A O 1
ATOM 1313 N N . LYS A 1 169 ? -25.840 3.466 20.432 1.00 37.00 169 LYS A N 1
ATOM 1314 C CA . LYS A 1 169 ? -26.434 2.137 20.207 1.00 37.00 169 LYS A CA 1
ATOM 1315 C C . LYS A 1 169 ? -26.929 1.956 18.763 1.00 37.00 169 LYS A C 1
ATOM 1317 O O . LYS A 1 169 ? -27.980 2.484 18.406 1.00 37.00 169 LYS A O 1
ATOM 1322 N N . ILE A 1 170 ? -26.236 1.142 17.968 1.00 42.22 170 ILE A N 1
ATOM 1323 C CA . ILE A 1 170 ? -26.745 0.640 16.685 1.00 42.22 170 ILE A CA 1
ATOM 1324 C C . ILE A 1 170 ? -27.167 -0.818 16.894 1.00 42.22 170 ILE A C 1
ATOM 1326 O O . ILE A 1 170 ? -26.342 -1.679 17.187 1.00 42.22 170 ILE A O 1
ATOM 1330 N N . LYS A 1 171 ? -28.466 -1.108 16.750 1.00 35.50 171 LYS A N 1
ATOM 1331 C CA . LYS A 1 171 ? -28.974 -2.487 16.664 1.00 35.50 171 LYS A CA 1
ATOM 1332 C C . LYS A 1 171 ? -28.567 -3.065 15.304 1.00 35.50 171 LYS A C 1
ATOM 1334 O O . LYS A 1 171 ? -29.174 -2.716 14.296 1.00 35.50 171 LYS A O 1
ATOM 1339 N N . LEU A 1 172 ? -27.557 -3.934 15.272 1.00 37.75 172 LEU A N 1
ATOM 1340 C CA . LEU A 1 172 ? -27.157 -4.669 14.067 1.00 37.75 172 LEU A CA 1
ATOM 1341 C C . LEU A 1 172 ? -27.793 -6.067 14.072 1.00 37.75 172 LEU A C 1
ATOM 1343 O O . LEU A 1 172 ? -27.622 -6.834 15.016 1.00 37.75 172 LEU A O 1
ATOM 1347 N N . GLY A 1 173 ? -28.547 -6.382 13.018 1.00 33.69 173 GLY A N 1
ATOM 1348 C CA . GLY A 1 173 ? -29.079 -7.720 12.740 1.00 33.69 173 GLY A CA 1
ATOM 1349 C C . GLY A 1 173 ? -28.260 -8.431 11.652 1.00 33.69 173 GLY A C 1
ATOM 1350 O O . GLY A 1 173 ? -27.481 -7.794 10.953 1.00 33.69 173 GLY A O 1
ATOM 1351 N N . PRO A 1 174 ? -28.435 -9.741 11.423 1.00 47.66 174 PRO A N 1
ATOM 1352 C CA . PRO A 1 174 ? -27.642 -10.493 10.439 1.00 47.66 174 PRO A CA 1
ATOM 1353 C C . PRO A 1 174 ? -27.752 -9.958 8.996 1.00 47.66 174 PRO A C 1
ATOM 1355 O O . PRO A 1 174 ? -26.834 -10.139 8.199 1.00 47.66 174 PRO A O 1
ATOM 1358 N N . SER A 1 175 ? -28.826 -9.231 8.658 1.00 38.41 175 SER A N 1
ATOM 1359 C CA . SER A 1 175 ? -28.969 -8.574 7.352 1.00 38.41 175 SER A CA 1
ATOM 1360 C C . SER A 1 175 ? -28.066 -7.347 7.179 1.00 38.41 175 SER A C 1
ATOM 1362 O O . SER A 1 175 ? -27.721 -7.023 6.045 1.00 38.41 175 SER A O 1
ATOM 1364 N N . SER A 1 176 ? -27.637 -6.684 8.263 1.00 43.78 176 SER A N 1
ATOM 1365 C CA . SER A 1 176 ? -26.841 -5.452 8.187 1.00 43.78 176 SER A CA 1
ATOM 1366 C C . SER A 1 176 ? -25.376 -5.710 7.850 1.00 43.78 176 SER A C 1
ATOM 1368 O O . SER A 1 176 ? -24.766 -4.876 7.194 1.00 43.78 176 SER A O 1
ATOM 1370 N N . LEU A 1 177 ? -24.817 -6.869 8.217 1.00 43.91 177 LEU A N 1
ATOM 1371 C CA . LEU A 1 177 ? -23.465 -7.276 7.801 1.00 43.91 177 LEU A CA 1
ATOM 1372 C C . LEU A 1 177 ? -23.400 -7.566 6.298 1.00 43.91 177 LEU A C 1
ATOM 1374 O O . LEU A 1 177 ? -22.471 -7.133 5.627 1.00 43.91 177 LEU A O 1
ATOM 1378 N N . ALA A 1 178 ? -24.417 -8.240 5.755 1.00 39.12 178 ALA A N 1
ATOM 1379 C CA . ALA A 1 178 ? -24.529 -8.474 4.318 1.00 39.12 178 ALA A CA 1
ATOM 1380 C C . ALA A 1 178 ? -24.785 -7.170 3.543 1.00 39.12 178 ALA A C 1
ATOM 1382 O O . ALA A 1 178 ? -24.281 -7.015 2.436 1.00 39.12 178 ALA A O 1
ATOM 1383 N N . LEU A 1 179 ? -25.531 -6.224 4.129 1.00 33.88 179 LEU A N 1
ATOM 1384 C CA . LEU A 1 179 ? -25.748 -4.881 3.580 1.00 33.88 179 LEU A CA 1
ATOM 1385 C C . LEU A 1 179 ? -24.487 -4.016 3.638 1.00 33.88 179 LEU A C 1
ATOM 1387 O O . LEU A 1 179 ? -24.211 -3.325 2.669 1.00 33.88 179 LEU A O 1
ATOM 1391 N N . LEU A 1 180 ? -23.704 -4.088 4.718 1.00 42.00 180 LEU A N 1
ATOM 1392 C CA . LEU A 1 180 ? -22.404 -3.422 4.834 1.00 42.00 180 LEU A CA 1
ATOM 1393 C C . LEU A 1 180 ? -21.390 -4.017 3.864 1.00 42.00 180 LEU A C 1
ATOM 1395 O O . LEU A 1 180 ? -20.687 -3.261 3.214 1.00 42.00 180 LEU A O 1
ATOM 1399 N N . ALA A 1 181 ? -21.356 -5.342 3.703 1.00 38.84 181 ALA A N 1
ATOM 1400 C CA . ALA A 1 181 ? -20.531 -5.992 2.691 1.00 38.84 181 ALA A CA 1
ATOM 1401 C C . ALA A 1 181 ? -20.992 -5.615 1.275 1.00 38.84 181 ALA A C 1
ATOM 1403 O O . ALA A 1 181 ? -20.166 -5.271 0.444 1.00 38.84 181 ALA A O 1
ATOM 1404 N N . LYS A 1 182 ? -22.305 -5.588 0.995 1.00 34.91 182 LYS A N 1
ATOM 1405 C CA . LYS A 1 182 ? -22.839 -5.120 -0.298 1.00 34.91 182 LYS A CA 1
ATOM 1406 C C . LYS A 1 182 ? -22.550 -3.644 -0.558 1.00 34.91 182 LYS A C 1
ATOM 1408 O O . LYS A 1 182 ? -22.192 -3.317 -1.679 1.00 34.91 182 LYS A O 1
ATOM 1413 N N . ALA A 1 183 ? -22.678 -2.774 0.440 1.00 34.47 183 ALA A N 1
ATOM 1414 C CA . ALA A 1 183 ? -22.343 -1.355 0.336 1.00 34.47 183 ALA A CA 1
ATOM 1415 C C . ALA A 1 183 ? -20.831 -1.162 0.152 1.00 34.47 183 ALA A C 1
ATOM 1417 O O . ALA A 1 183 ? -20.414 -0.412 -0.720 1.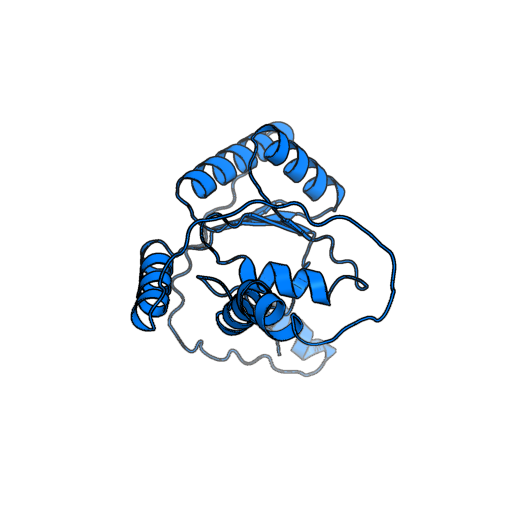00 34.47 183 ALA A O 1
ATOM 1418 N N . ALA A 1 184 ? -20.016 -1.923 0.886 1.00 39.41 184 ALA A N 1
ATOM 1419 C CA . ALA A 1 184 ? -18.564 -1.950 0.753 1.00 39.41 184 ALA A CA 1
ATOM 1420 C C . ALA A 1 184 ? -18.075 -2.628 -0.532 1.00 39.41 184 ALA A C 1
ATOM 1422 O O . ALA A 1 184 ? -16.900 -2.496 -0.823 1.00 39.41 184 ALA A O 1
ATOM 1423 N N . ILE A 1 185 ? -18.927 -3.349 -1.272 1.00 43.91 185 ILE A N 1
ATOM 1424 C CA . ILE A 1 185 ? -18.655 -3.888 -2.617 1.00 43.91 185 ILE A CA 1
ATOM 1425 C C . ILE A 1 185 ? -19.177 -2.922 -3.695 1.00 43.91 185 ILE A C 1
ATOM 1427 O O . ILE A 1 185 ? -18.520 -2.737 -4.711 1.00 43.91 185 ILE A O 1
ATOM 1431 N N . MET A 1 186 ? -20.322 -2.263 -3.473 1.00 37.78 186 MET A N 1
ATOM 1432 C CA . MET A 1 186 ? -20.882 -1.242 -4.376 1.00 37.78 186 MET A CA 1
ATOM 1433 C C . MET A 1 186 ? -20.078 0.070 -4.376 1.00 37.78 186 MET A C 1
ATOM 1435 O O . MET A 1 186 ? -20.067 0.763 -5.385 1.00 37.78 186 MET A O 1
ATOM 1439 N N . GLU A 1 187 ? -19.372 0.381 -3.286 1.00 44.22 187 GLU A N 1
ATOM 1440 C CA . GLU A 1 187 ? -18.351 1.444 -3.188 1.00 44.22 187 GLU A CA 1
ATOM 1441 C C . GLU A 1 187 ? -16.910 0.865 -3.216 1.00 44.22 187 GLU A C 1
ATOM 1443 O O . GLU A 1 187 ? -15.930 1.554 -2.928 1.00 44.22 187 GLU A O 1
ATOM 1448 N N . GLY A 1 188 ? -16.793 -0.436 -3.505 1.00 50.16 188 GLY A N 1
ATOM 1449 C CA . GLY A 1 188 ? -15.728 -1.335 -3.063 1.00 50.16 188 GLY A CA 1
ATOM 1450 C C . GLY A 1 188 ? -14.543 -1.493 -3.977 1.00 50.16 188 GLY A C 1
ATOM 1451 O O . GLY A 1 188 ? -14.280 -2.588 -4.465 1.00 50.16 188 GLY A O 1
ATOM 1452 N N . GLU A 1 189 ? -13.794 -0.424 -4.173 1.00 65.81 189 GLU A N 1
ATOM 1453 C CA . GLU A 1 189 ? -12.518 -0.504 -4.870 1.00 65.81 189 GLU A CA 1
ATOM 1454 C C . GLU A 1 189 ? -11.411 -0.077 -3.910 1.00 65.81 189 GLU A C 1
ATOM 1456 O O . GLU A 1 189 ? -11.449 1.029 -3.369 1.00 65.81 189 GLU A O 1
ATOM 1461 N N . ILE A 1 190 ? -10.432 -0.959 -3.687 1.00 74.31 190 ILE A N 1
ATOM 1462 C CA . ILE A 1 190 ? -9.187 -0.578 -3.022 1.00 74.31 190 ILE A CA 1
ATOM 1463 C C . ILE A 1 190 ? -8.261 0.071 -4.040 1.00 74.31 190 ILE A C 1
ATOM 1465 O O . ILE A 1 190 ? -7.992 -0.496 -5.100 1.00 74.31 190 ILE A O 1
ATOM 1469 N N . HIS A 1 191 ? -7.770 1.260 -3.711 1.00 81.94 191 HIS A N 1
ATOM 1470 C CA . HIS A 1 191 ? -6.783 1.942 -4.531 1.00 81.94 191 HIS A CA 1
ATOM 1471 C C . HIS A 1 191 ? -5.377 1.624 -4.024 1.00 81.94 191 HIS A C 1
ATOM 1473 O O . HIS A 1 191 ? -5.098 1.748 -2.830 1.00 81.94 191 HIS A O 1
ATOM 1479 N N . TYR A 1 192 ? -4.485 1.221 -4.926 1.00 82.81 192 TYR A N 1
ATOM 1480 C CA . TYR A 1 192 ? -3.086 0.959 -4.603 1.00 82.81 192 TYR A CA 1
ATOM 1481 C C . TYR A 1 192 ? -2.176 1.985 -5.275 1.00 82.81 192 TYR A C 1
ATOM 1483 O O . TYR A 1 192 ? -2.216 2.140 -6.494 1.00 82.81 192 TYR A O 1
ATOM 1491 N N . TYR A 1 193 ? -1.320 2.634 -4.487 1.00 78.69 193 TYR A N 1
ATOM 1492 C CA . TYR A 1 193 ? -0.287 3.545 -4.975 1.00 78.69 193 TYR A CA 1
ATOM 149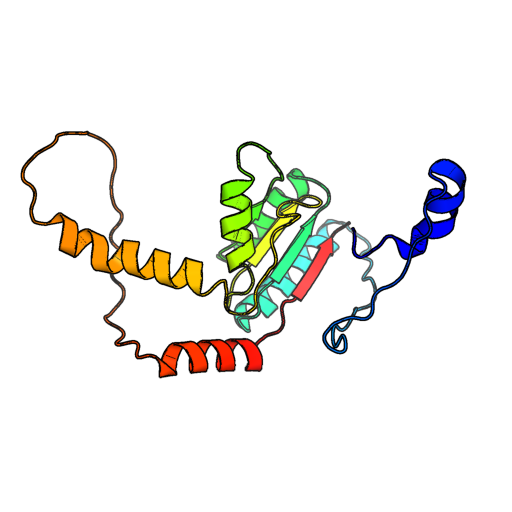3 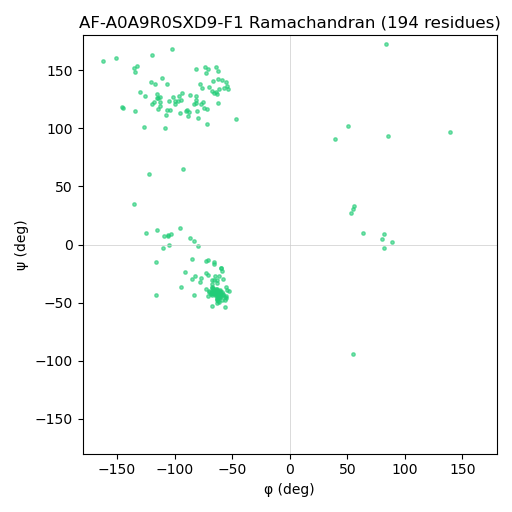C C . TYR A 1 193 ? 1.096 2.978 -4.689 1.00 78.69 193 TYR A C 1
ATOM 1495 O O . TYR A 1 193 ? 1.480 2.850 -3.533 1.00 78.69 193 TYR A O 1
ATOM 1503 N N . GLY A 1 194 ? 1.871 2.689 -5.732 1.00 71.44 194 GLY A N 1
ATOM 1504 C CA . GLY A 1 194 ? 3.304 2.426 -5.599 1.00 71.44 194 GLY A CA 1
ATOM 1505 C C . GLY A 1 194 ? 4.095 3.726 -5.721 1.00 71.44 194 GLY A C 1
ATOM 1506 O O . GLY A 1 194 ? 4.084 4.350 -6.781 1.00 71.44 194 GLY A O 1
ATOM 1507 N N . VAL A 1 195 ? 4.787 4.136 -4.657 1.00 70.81 195 VAL A N 1
ATOM 1508 C CA . VAL A 1 195 ? 5.663 5.313 -4.644 1.00 70.81 195 VAL A CA 1
ATOM 1509 C C . VAL A 1 195 ? 7.117 4.852 -4.584 1.00 70.81 195 VAL A C 1
ATOM 1511 O O . VAL A 1 195 ? 7.636 4.511 -3.521 1.00 70.81 195 VAL A O 1
ATOM 1514 N N . ASN A 1 196 ? 7.758 4.861 -5.754 1.00 63.00 196 ASN A N 1
ATOM 1515 C CA . ASN A 1 196 ? 9.191 4.611 -5.920 1.00 63.00 196 ASN A CA 1
ATOM 1516 C C . ASN A 1 196 ? 10.008 5.896 -5.774 1.00 63.00 196 ASN A C 1
ATOM 1518 O O . ASN A 1 196 ? 9.505 6.979 -6.173 1.00 63.00 196 ASN A O 1
#

Secondary structure (DSSP, 8-state):
--SSTTTTHHHHHHHH----PPPPPSS------PPPP--SSHHHHHHHHHHHHHHHHHHT--EEEEESSHHHHHHHHHHHHTTT---EEE---GGGHHHHHHHHHTTTSTT-EEEEETTTTTT----TT--HHHHHHHHHHHHTHHHHTTS----------------------HHHHHHHHHHHHHT---EEEEE-

pLDDT: mean 78.31, std 21.69, range [27.61, 96.81]

Organism: Triticum turgidum subsp. durum (NCBI:txid4567)

Mean predicted aligned error: 12.17 Å

Radius of gyration: 20.98 Å; Cα contacts (8 Å, |Δi|>4): 215; chains: 1; bounding box: 48×45×60 Å

Foldseek 3Di:
DDDPCPVVQVVCCVPVVDGDDDDDDPDDDPDDDDDDDDDPDPVVVLVVVLVVLVVCLVLQFQEEEEDAAPVVQVVSVVSCVVVVQDAEEFHQDPVCLVVQLQLQQASQAGSYYYYYHPQRNPPHDHDHNGDVVVVVVVCCVVPPVVVVVPPDDDDDDDDDDDDDDDDDDDDDDPVVSVVSSVVSVVSPDYHYHYDD

InterPro domains:
  IPR000185 Protein translocase subunit SecA [PTHR30612] (1-138)
  IPR014018 SecA motor DEAD [PS51196] (1-196)
  IPR020937 SecA conserved site [PS01312] (113-128)
  IPR027417 P-loop containing nucleoside triphosphate hydrolase [G3DSA:3.40.50.300] (28-189)
  IPR027417 P-loop containing nucleoside triphosphate hydrolase [SSF52540] (28-133)
  IPR044722 SecA, C-terminal helicase domain [PF21090] (28-144)

Solvent-accessible surface area (backbone atoms only — not comparable to full-atom values): 11936 Å² total; per-residue (Å²): 141,77,97,68,55,72,82,49,30,67,56,36,36,70,77,69,69,38,85,71,81,87,76,83,69,99,62,87,86,80,82,81,85,76,81,87,84,86,60,99,40,72,68,58,43,53,53,50,54,51,52,51,51,53,52,36,39,76,75,32,28,13,32,42,36,32,24,76,37,63,68,58,42,52,52,52,49,53,58,33,52,78,69,72,49,74,66,47,82,34,74,60,48,76,93,45,47,69,62,40,29,58,52,36,25,39,36,28,20,75,44,24,36,34,35,23,23,63,64,29,43,71,96,47,68,65,34,70,49,24,44,66,70,59,52,52,50,51,50,40,56,74,68,42,45,69,68,68,61,72,79,65,88,84,81,93,77,90,84,86,86,84,82,89,76,91,76,81,93,74,92,78,55,84,66,48,58,57,47,48,44,49,49,34,54,77,63,48,54,77,45,78,43,83,48,129

Nearest PDB structures (foldseek):
  1nkt-assembly1_A  TM=8.043E-01  e=1.491E-12  Mycobacterium tuberculosis
  1nl3-assembly1_B  TM=7.950E-01  e=8.052E-12  Mycobacterium tuberculosis
  3iqy-assembly1_A-2  TM=9.374E-01  e=1.397E-10  Bacillus subtilis
  1nl3-assembly1_A  TM=7.909E-01  e=3.144E-11  Mycobacterium tuberculosis
  4ys0-assembly1_A  TM=6.587E-01  e=6.846E-11  Thermotoga maritima MSB8